Protein AF-A0A836TCN8-F1 (afdb_monomer_lite)

Structure (mmCIF, N/CA/C/O backbone):
data_AF-A0A836TCN8-F1
#
_entry.id   AF-A0A836TCN8-F1
#
loop_
_atom_site.group_PDB
_atom_site.id
_atom_site.type_symbol
_atom_site.label_atom_id
_atom_site.label_alt_id
_atom_site.label_comp_id
_atom_site.label_asym_id
_atom_site.label_entity_id
_atom_site.label_seq_id
_atom_site.pdbx_PDB_ins_code
_atom_site.Cartn_x
_atom_site.Cartn_y
_atom_site.Cartn_z
_atom_site.occupancy
_atom_site.B_iso_or_equiv
_atom_site.auth_seq_id
_atom_site.auth_comp_id
_atom_site.auth_asym_id
_atom_site.auth_atom_id
_atom_site.pdbx_PDB_model_num
ATOM 1 N N . MET A 1 1 ? -4.730 -21.862 22.575 1.00 36.59 1 MET A N 1
ATOM 2 C CA . MET A 1 1 ? -3.729 -21.887 21.485 1.00 36.59 1 MET A CA 1
ATOM 3 C C . MET A 1 1 ? -2.778 -20.706 21.670 1.00 36.59 1 MET A C 1
ATOM 5 O O . MET A 1 1 ? -3.179 -19.562 21.497 1.00 36.59 1 MET A O 1
ATOM 9 N N . ASN A 1 2 ? -1.570 -20.974 22.170 1.00 32.91 2 ASN A N 1
ATOM 10 C CA . ASN A 1 2 ? -0.617 -19.971 22.656 1.00 32.91 2 ASN A CA 1
ATOM 11 C C . ASN A 1 2 ? 0.156 -19.357 21.469 1.00 32.91 2 ASN A C 1
ATOM 13 O O . ASN A 1 2 ? 1.251 -19.797 21.126 1.00 32.91 2 ASN A O 1
ATOM 17 N N . ILE A 1 3 ? -0.434 -18.374 20.781 1.00 41.91 3 ILE A N 1
ATOM 18 C CA . ILE A 1 3 ? 0.223 -17.656 19.675 1.00 41.91 3 ILE A CA 1
ATOM 19 C C . ILE A 1 3 ? 1.144 -16.593 20.285 1.00 41.91 3 ILE A C 1
ATOM 21 O O . ILE A 1 3 ? 0.826 -15.410 20.317 1.00 41.91 3 ILE A O 1
ATOM 25 N N . ASN A 1 4 ? 2.292 -17.030 20.802 1.00 40.03 4 ASN A N 1
ATOM 26 C CA . ASN A 1 4 ? 3.364 -16.146 21.269 1.00 40.03 4 ASN A CA 1
ATOM 27 C C . ASN A 1 4 ? 4.576 -16.197 20.319 1.00 40.03 4 ASN A C 1
ATOM 29 O O . ASN A 1 4 ? 5.731 -16.085 20.730 1.00 40.03 4 ASN A O 1
ATOM 33 N N . ARG A 1 5 ? 4.326 -16.357 19.009 1.00 53.38 5 ARG A N 1
ATOM 34 C CA . ARG A 1 5 ? 5.341 -16.084 17.983 1.00 53.38 5 ARG A CA 1
ATOM 35 C C . ARG A 1 5 ? 5.555 -14.572 17.941 1.00 53.38 5 ARG A C 1
ATOM 37 O O . ARG A 1 5 ? 4.781 -13.851 17.318 1.00 53.38 5 ARG A O 1
ATOM 44 N N . LYS A 1 6 ? 6.608 -14.085 18.606 1.00 63.38 6 LYS A N 1
ATOM 45 C CA . LYS A 1 6 ? 7.097 -12.709 18.427 1.00 63.38 6 LYS A CA 1
ATOM 46 C C . LYS A 1 6 ? 7.346 -12.488 16.931 1.00 63.38 6 LYS A C 1
ATOM 48 O O . LYS A 1 6 ? 8.286 -13.050 16.373 1.00 63.38 6 LYS A O 1
ATOM 53 N N . PHE A 1 7 ? 6.487 -11.703 16.282 1.00 69.62 7 PHE A N 1
ATOM 54 C CA . PHE A 1 7 ? 6.617 -11.385 14.862 1.00 69.62 7 PHE A CA 1
ATOM 55 C C . PHE A 1 7 ? 7.978 -10.719 14.619 1.00 69.62 7 PHE A C 1
ATOM 57 O O . PHE A 1 7 ? 8.297 -9.687 15.216 1.00 69.62 7 PHE A O 1
ATOM 64 N N . ASN A 1 8 ? 8.823 -11.338 13.792 1.00 83.06 8 ASN A N 1
ATOM 65 C CA . ASN A 1 8 ? 10.188 -10.872 13.576 1.00 83.06 8 ASN A CA 1
ATOM 66 C C . ASN A 1 8 ? 10.236 -9.869 12.416 1.00 83.06 8 ASN A C 1
ATOM 68 O O . ASN A 1 8 ? 10.612 -10.207 11.294 1.00 83.06 8 ASN A O 1
ATOM 72 N N . TYR A 1 9 ? 9.876 -8.619 12.719 1.00 82.38 9 TYR A N 1
ATOM 73 C CA . TYR A 1 9 ? 9.840 -7.502 11.765 1.00 82.38 9 TYR A CA 1
ATOM 74 C C . TYR A 1 9 ? 11.141 -7.342 10.964 1.00 82.38 9 TYR A C 1
ATOM 76 O O . TYR A 1 9 ? 11.104 -7.012 9.782 1.00 82.38 9 TYR A O 1
ATOM 84 N N . LYS A 1 10 ? 12.297 -7.614 11.589 1.00 85.00 10 LYS A N 1
ATOM 85 C CA . LYS A 1 10 ? 13.607 -7.498 10.933 1.00 85.00 10 LYS A CA 1
ATOM 86 C C . LYS A 1 10 ? 13.787 -8.548 9.838 1.00 85.00 10 LYS A C 1
ATOM 88 O O . LYS A 1 10 ? 14.226 -8.188 8.752 1.00 85.00 10 LYS A O 1
ATOM 93 N N . LYS A 1 11 ? 13.431 -9.810 10.115 1.00 88.31 11 LYS A N 1
ATOM 94 C CA . LYS A 1 11 ? 13.526 -10.903 9.133 1.00 88.31 11 LYS A CA 1
ATOM 95 C C . LYS A 1 11 ? 12.577 -10.679 7.959 1.00 88.31 11 LYS A C 1
ATOM 97 O O . LYS A 1 11 ? 13.008 -10.767 6.820 1.00 88.31 11 LYS A O 1
ATOM 102 N N . VAL A 1 12 ? 11.319 -10.325 8.231 1.00 88.38 12 VAL A N 1
ATOM 103 C CA . VAL A 1 12 ? 10.325 -10.059 7.173 1.00 88.38 12 VAL A CA 1
ATOM 104 C C . VAL A 1 12 ? 10.788 -8.922 6.266 1.00 88.38 12 VAL A C 1
ATOM 106 O O . VAL A 1 12 ? 10.837 -9.090 5.052 1.00 88.38 12 VAL A O 1
ATOM 109 N N . ARG A 1 13 ? 11.218 -7.798 6.856 1.00 90.62 13 ARG A N 1
ATOM 110 C CA . ARG A 1 13 ? 11.789 -6.682 6.097 1.00 90.62 13 ARG A CA 1
ATOM 111 C C . ARG A 1 13 ? 12.976 -7.135 5.248 1.00 90.62 13 ARG A C 1
ATOM 113 O O . ARG A 1 13 ? 13.036 -6.789 4.081 1.00 90.62 13 ARG A O 1
ATOM 120 N N . PHE A 1 14 ? 13.902 -7.900 5.821 1.00 91.44 14 PHE A N 1
ATOM 121 C CA . PHE A 1 14 ? 15.094 -8.369 5.114 1.00 91.44 14 PHE A CA 1
ATOM 122 C C . PHE A 1 14 ? 14.751 -9.176 3.854 1.00 91.44 14 PHE A C 1
ATOM 124 O O . PHE A 1 14 ? 15.254 -8.849 2.785 1.00 91.44 14 PHE A O 1
ATOM 131 N N . TYR A 1 15 ? 13.841 -10.152 3.948 1.00 93.44 15 TYR A N 1
ATOM 132 C CA . TYR A 1 15 ? 13.426 -10.938 2.780 1.00 93.44 15 TYR A CA 1
ATOM 133 C C . TYR A 1 15 ? 12.742 -10.086 1.707 1.00 93.44 15 TYR A C 1
ATOM 135 O O . TYR A 1 15 ? 13.066 -10.220 0.532 1.00 93.44 15 TYR A O 1
ATOM 143 N N . ILE A 1 16 ? 11.848 -9.171 2.100 1.00 93.50 16 ILE A N 1
ATOM 144 C CA . ILE A 1 16 ? 11.179 -8.267 1.150 1.00 93.50 16 ILE A CA 1
ATOM 145 C C . ILE A 1 16 ? 12.207 -7.403 0.410 1.00 93.50 16 ILE A C 1
ATOM 147 O O . ILE A 1 16 ? 12.126 -7.246 -0.804 1.00 93.50 16 ILE A O 1
ATOM 151 N N . LEU A 1 17 ? 13.196 -6.865 1.127 1.00 93.38 17 LEU A N 1
ATOM 152 C CA . LEU A 1 17 ? 14.230 -6.028 0.521 1.00 93.38 17 LEU A CA 1
ATOM 153 C C . LEU A 1 17 ? 15.136 -6.810 -0.436 1.00 93.38 17 LEU A C 1
ATOM 155 O O . LEU A 1 17 ? 15.506 -6.264 -1.470 1.00 93.38 17 LEU A O 1
ATOM 159 N N . ILE A 1 18 ? 15.449 -8.074 -0.136 1.00 95.31 18 ILE A N 1
ATOM 160 C CA . ILE A 1 18 ? 16.189 -8.946 -1.061 1.00 95.31 18 ILE A CA 1
ATOM 161 C C . ILE A 1 18 ? 15.400 -9.155 -2.353 1.00 95.31 18 ILE A C 1
ATOM 163 O O . ILE A 1 18 ? 15.958 -9.001 -3.435 1.00 95.31 18 ILE A O 1
ATOM 167 N N . VAL A 1 19 ? 14.107 -9.471 -2.248 1.00 95.88 19 VAL A N 1
ATOM 168 C CA . VAL A 1 19 ? 13.250 -9.682 -3.424 1.00 95.88 19 VAL A CA 1
ATOM 169 C C . VAL A 1 19 ? 13.185 -8.417 -4.282 1.00 95.88 19 VAL A C 1
ATOM 171 O O . VAL A 1 19 ? 13.298 -8.501 -5.504 1.00 95.88 19 VAL A O 1
ATOM 174 N N . LEU A 1 20 ? 13.068 -7.239 -3.659 1.00 95.94 20 LEU A N 1
ATOM 175 C CA . LEU A 1 20 ? 13.077 -5.963 -4.379 1.00 95.94 20 LEU A CA 1
ATOM 176 C C . LEU A 1 20 ? 14.416 -5.678 -5.053 1.00 95.94 20 LEU A C 1
ATOM 178 O O . LEU A 1 20 ? 14.424 -5.231 -6.195 1.00 95.94 20 LEU A O 1
ATOM 182 N N . LEU A 1 21 ? 15.530 -5.951 -4.370 1.00 95.88 21 LEU A N 1
ATOM 183 C CA . LEU A 1 21 ? 16.869 -5.773 -4.927 1.00 95.88 21 LEU A CA 1
ATOM 184 C C . LEU A 1 21 ? 17.072 -6.671 -6.151 1.00 95.88 21 LEU A C 1
ATOM 186 O O . LEU A 1 21 ? 17.507 -6.193 -7.193 1.00 95.88 21 LEU A O 1
ATOM 190 N N . PHE A 1 22 ? 16.713 -7.951 -6.042 1.00 96.06 22 PHE A N 1
ATOM 191 C CA . PHE A 1 22 ? 16.827 -8.896 -7.149 1.00 96.06 22 PHE A CA 1
ATOM 192 C C . PHE A 1 22 ? 15.940 -8.489 -8.331 1.00 96.06 22 PHE A C 1
ATOM 194 O O . PHE A 1 22 ? 16.389 -8.500 -9.473 1.00 96.06 22 PHE A O 1
ATOM 201 N N . SER A 1 23 ? 14.709 -8.054 -8.047 1.00 95.38 23 SER A N 1
ATOM 202 C CA . SER A 1 23 ? 13.782 -7.583 -9.082 1.00 95.38 23 SER A CA 1
ATOM 203 C C . SER A 1 23 ? 14.308 -6.331 -9.786 1.00 95.38 23 SER A C 1
ATOM 205 O O . SER A 1 23 ? 14.262 -6.239 -11.007 1.00 95.38 23 SER A O 1
ATOM 207 N N . PHE A 1 24 ? 14.866 -5.382 -9.030 1.00 96.31 24 PHE A N 1
ATOM 208 C CA . PHE A 1 24 ? 15.506 -4.194 -9.588 1.00 96.31 24 PHE A CA 1
ATOM 209 C C . PHE A 1 24 ? 16.689 -4.560 -10.491 1.00 96.31 24 PHE A C 1
ATOM 211 O O . PHE A 1 24 ? 16.705 -4.143 -11.644 1.00 96.31 24 PHE A O 1
ATOM 218 N N . ILE A 1 25 ? 17.624 -5.385 -10.005 1.00 95.81 25 ILE A N 1
ATOM 219 C CA . ILE A 1 25 ? 18.795 -5.819 -10.783 1.00 95.81 25 ILE A CA 1
ATOM 220 C C . ILE A 1 25 ? 18.351 -6.496 -12.087 1.00 95.81 25 ILE A C 1
ATOM 222 O O . ILE A 1 25 ? 18.845 -6.137 -13.156 1.00 95.81 25 ILE A O 1
ATOM 226 N N . GLY A 1 26 ? 17.372 -7.404 -12.018 1.00 93.69 26 GLY A N 1
ATOM 227 C CA . GLY A 1 26 ? 16.789 -8.029 -13.206 1.00 93.69 26 GLY A CA 1
ATOM 228 C C . GLY A 1 26 ? 16.248 -6.994 -14.195 1.00 93.69 26 GLY A C 1
ATOM 229 O O . GLY A 1 26 ? 16.600 -7.012 -15.369 1.00 93.69 26 GLY A O 1
ATOM 230 N N . GLN A 1 27 ? 15.472 -6.020 -13.721 1.00 95.38 27 GLN A N 1
ATOM 231 C CA . GLN A 1 27 ? 14.909 -4.981 -14.589 1.00 95.38 27 GLN A CA 1
ATOM 232 C C . GLN A 1 27 ? 15.963 -4.056 -15.212 1.00 95.38 27 GLN A C 1
ATOM 234 O O . GLN A 1 27 ? 15.732 -3.526 -16.297 1.00 95.38 27 GLN A O 1
ATOM 239 N N . THR A 1 28 ? 17.098 -3.843 -14.545 1.00 93.88 28 THR A N 1
ATOM 240 C CA . THR A 1 28 ? 18.178 -2.992 -15.069 1.00 93.88 28 THR A CA 1
ATOM 241 C C . THR A 1 28 ? 19.084 -3.683 -16.078 1.00 93.88 28 THR A C 1
ATOM 243 O O . THR A 1 28 ? 19.637 -3.017 -16.943 1.00 93.88 28 THR A O 1
ATOM 246 N N . LEU A 1 29 ? 19.261 -5.003 -15.973 1.00 92.56 29 LEU A N 1
ATOM 247 C CA . LEU A 1 29 ? 20.176 -5.737 -16.850 1.00 92.56 29 LEU A CA 1
ATOM 248 C C . LEU A 1 29 ? 19.563 -6.048 -18.219 1.00 92.56 29 LEU A C 1
ATOM 250 O O . LEU A 1 29 ? 20.296 -6.148 -19.197 1.00 92.56 29 LEU A O 1
ATOM 254 N N . PHE A 1 30 ? 18.239 -6.214 -18.286 1.00 91.50 30 PHE A N 1
ATOM 255 C CA . PHE A 1 30 ? 17.563 -6.736 -19.478 1.00 91.50 30 PHE A CA 1
ATOM 256 C C . PHE A 1 30 ? 16.738 -5.705 -20.266 1.00 91.50 30 PHE A C 1
ATOM 258 O O . PHE A 1 30 ? 16.280 -6.034 -21.356 1.00 91.50 30 PHE A O 1
ATOM 265 N N . PHE A 1 31 ? 16.528 -4.483 -19.758 1.00 94.44 31 PHE A N 1
ATOM 266 C CA . PHE A 1 31 ? 15.596 -3.517 -20.362 1.00 94.44 31 PHE A CA 1
ATOM 267 C C . PHE A 1 31 ? 16.148 -2.085 -20.448 1.00 94.44 31 PHE A C 1
ATOM 269 O O . PHE A 1 31 ? 17.138 -1.732 -19.812 1.00 94.44 31 PHE A O 1
ATOM 276 N N . ASP A 1 32 ? 15.441 -1.244 -21.207 1.00 93.38 32 ASP A N 1
ATOM 277 C CA . ASP A 1 32 ? 15.845 0.113 -21.588 1.00 93.38 32 ASP A CA 1
ATOM 278 C C . ASP A 1 32 ? 16.061 1.098 -20.423 1.00 93.38 32 ASP A C 1
ATOM 280 O O . ASP A 1 32 ? 15.602 0.925 -19.288 1.00 93.38 32 ASP A O 1
ATOM 284 N N . THR A 1 33 ? 16.677 2.239 -20.739 1.00 93.44 33 THR A N 1
ATOM 285 C CA . THR A 1 33 ? 16.973 3.328 -19.795 1.00 93.44 33 THR A CA 1
ATOM 286 C C . THR A 1 33 ? 15.732 3.854 -19.064 1.00 93.44 33 THR A C 1
ATOM 288 O O . THR A 1 33 ? 15.778 4.084 -17.855 1.00 93.44 33 THR A O 1
ATOM 291 N N . ILE A 1 34 ? 14.594 4.012 -19.754 1.00 94.69 34 ILE A N 1
ATOM 292 C CA . ILE A 1 34 ? 13.338 4.481 -19.131 1.00 94.69 34 ILE A CA 1
ATOM 293 C C . ILE A 1 34 ? 12.834 3.464 -18.099 1.00 94.69 34 ILE A C 1
ATOM 295 O O . ILE A 1 34 ? 12.360 3.847 -17.023 1.00 94.69 34 ILE A O 1
ATOM 299 N N . ASN A 1 35 ? 12.964 2.172 -18.409 1.00 95.38 35 ASN A N 1
ATOM 300 C CA . ASN A 1 35 ? 12.612 1.086 -17.504 1.00 95.38 35 ASN A CA 1
ATOM 301 C C . ASN A 1 35 ? 13.515 1.088 -16.270 1.00 95.38 35 ASN A C 1
ATOM 303 O O . ASN A 1 35 ? 13.018 1.024 -15.149 1.00 95.38 35 ASN A O 1
ATOM 307 N N . THR A 1 36 ? 14.818 1.269 -16.474 1.00 94.88 36 THR A N 1
ATOM 308 C CA . THR A 1 36 ? 15.826 1.361 -15.410 1.00 94.88 36 THR A CA 1
ATOM 309 C C . THR A 1 36 ? 15.581 2.538 -14.460 1.00 94.88 36 THR A C 1
ATOM 311 O O . THR A 1 36 ? 15.623 2.376 -13.240 1.00 94.88 36 THR A O 1
ATOM 314 N N . ILE A 1 37 ? 15.264 3.727 -14.983 1.00 95.75 37 ILE A N 1
ATOM 315 C CA . ILE A 1 37 ? 14.937 4.897 -14.148 1.00 95.75 37 ILE A CA 1
ATOM 316 C C . ILE A 1 37 ? 13.652 4.644 -13.347 1.00 95.75 37 ILE A C 1
ATOM 318 O O . ILE A 1 37 ? 13.586 4.935 -12.150 1.00 95.75 37 ILE A O 1
ATOM 322 N N . SER A 1 38 ? 12.636 4.076 -14.000 1.00 95.25 38 SER A N 1
ATOM 323 C CA . SER A 1 38 ? 11.350 3.767 -13.369 1.00 95.25 38 SER A CA 1
ATOM 324 C C . SER A 1 38 ? 11.506 2.717 -12.265 1.00 95.25 38 SER A C 1
ATOM 326 O O . SER A 1 38 ? 11.000 2.903 -11.157 1.00 95.25 38 SER A O 1
ATOM 328 N N . SER A 1 39 ? 12.252 1.642 -12.531 1.00 95.56 39 SER A N 1
ATOM 329 C CA . SER A 1 39 ? 12.507 0.565 -11.575 1.00 95.56 39 SER A CA 1
ATOM 330 C C . SER A 1 39 ? 13.330 1.051 -10.381 1.00 95.56 39 SER A C 1
ATOM 332 O O . SER A 1 39 ? 13.003 0.690 -9.250 1.00 95.56 39 SER A O 1
ATOM 334 N N . LEU A 1 40 ? 14.318 1.930 -10.593 1.00 96.00 40 LEU A N 1
ATOM 335 C CA . LEU A 1 40 ? 15.099 2.551 -9.518 1.00 96.00 40 LEU A CA 1
ATOM 336 C C . LEU A 1 40 ? 14.205 3.365 -8.578 1.00 96.00 40 LEU A C 1
ATOM 338 O O . LEU A 1 40 ? 14.262 3.199 -7.359 1.00 96.00 40 LEU A O 1
ATOM 342 N N . LEU A 1 41 ? 13.356 4.224 -9.143 1.00 95.94 41 LEU A N 1
ATOM 343 C CA . LEU A 1 41 ? 12.447 5.081 -8.385 1.00 95.94 41 LEU A CA 1
ATOM 344 C C . LEU A 1 41 ? 11.444 4.248 -7.567 1.00 95.94 41 LEU A C 1
ATOM 346 O O . LEU A 1 41 ? 11.262 4.479 -6.367 1.00 95.94 41 LEU A O 1
ATOM 350 N N . VAL A 1 42 ? 10.858 3.222 -8.187 1.00 96.62 42 VAL A N 1
ATOM 351 C CA . VAL A 1 42 ?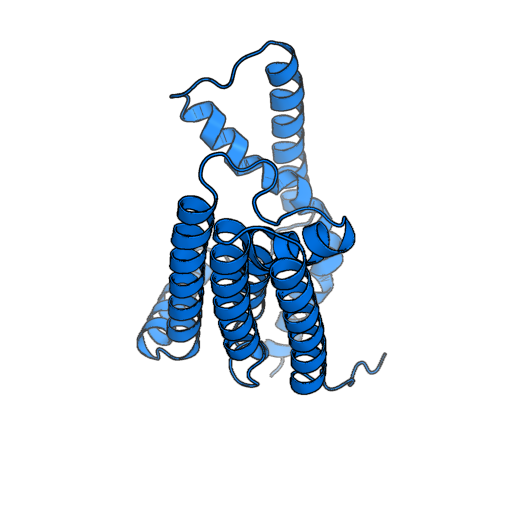 9.942 2.275 -7.536 1.00 96.62 42 VAL A CA 1
ATOM 352 C C . VAL A 1 42 ? 10.640 1.495 -6.419 1.00 96.62 42 VAL A C 1
ATOM 354 O O . VAL A 1 42 ? 10.098 1.386 -5.312 1.00 96.62 42 VAL A O 1
ATOM 357 N N . ALA A 1 43 ? 11.842 0.973 -6.673 1.00 96.50 43 ALA A N 1
ATOM 358 C CA . ALA A 1 43 ? 12.621 0.213 -5.700 1.00 96.50 43 ALA A CA 1
ATOM 359 C C . ALA A 1 43 ? 13.021 1.082 -4.502 1.00 96.50 43 ALA A C 1
ATOM 361 O O . ALA A 1 43 ? 12.840 0.668 -3.354 1.00 96.50 43 ALA A O 1
ATOM 362 N N . PHE A 1 44 ? 13.482 2.310 -4.750 1.00 96.50 44 PHE A N 1
ATOM 363 C CA . PHE A 1 44 ? 13.889 3.254 -3.712 1.00 96.50 44 PHE A CA 1
ATOM 364 C C . PHE A 1 44 ? 12.728 3.620 -2.779 1.00 96.50 44 PHE A C 1
ATOM 366 O O . PHE A 1 44 ? 12.837 3.529 -1.551 1.00 96.50 44 PHE A O 1
ATOM 373 N N . VAL A 1 45 ? 11.574 3.970 -3.347 1.00 97.00 45 VAL A N 1
ATOM 374 C CA . VAL A 1 45 ? 10.395 4.346 -2.556 1.00 97.00 45 VAL A CA 1
ATOM 375 C C . VAL A 1 45 ? 9.807 3.140 -1.822 1.00 97.00 45 VAL A C 1
ATOM 377 O O . VAL A 1 45 ? 9.395 3.257 -0.663 1.00 97.00 45 VAL A O 1
ATOM 380 N N . SER A 1 46 ? 9.822 1.957 -2.433 1.00 96.81 46 SER A N 1
ATOM 381 C CA . SER A 1 46 ? 9.383 0.720 -1.774 1.00 96.81 46 SER A CA 1
ATOM 382 C C . SER A 1 46 ? 10.318 0.325 -0.628 1.00 96.81 46 SER A C 1
ATOM 384 O O . SER A 1 46 ? 9.845 -0.014 0.460 1.00 96.81 46 SER A O 1
ATOM 386 N N . TYR A 1 47 ? 11.635 0.475 -0.805 1.00 95.50 47 TYR A N 1
ATOM 387 C CA . TYR A 1 47 ? 12.621 0.310 0.267 1.00 95.50 47 TYR A CA 1
ATOM 388 C C . TYR A 1 47 ? 12.315 1.231 1.452 1.00 95.50 47 TYR A C 1
ATOM 390 O O . TYR A 1 47 ? 12.275 0.770 2.601 1.00 95.50 47 TYR A O 1
ATOM 398 N N . PHE A 1 48 ? 12.052 2.514 1.186 1.00 94.94 48 PHE A N 1
ATOM 399 C CA . PHE A 1 48 ? 11.712 3.480 2.228 1.00 94.94 48 PHE A CA 1
ATOM 400 C C . PHE A 1 48 ? 10.397 3.116 2.931 1.00 94.94 48 PHE A C 1
ATOM 402 O O . PHE A 1 48 ? 10.340 3.115 4.163 1.00 94.94 48 PHE A O 1
ATOM 409 N N . THR A 1 49 ? 9.376 2.707 2.172 1.00 95.25 49 THR A N 1
ATOM 410 C CA . THR A 1 49 ? 8.064 2.287 2.692 1.00 95.25 49 THR A CA 1
ATOM 411 C C . THR A 1 49 ? 8.194 1.127 3.678 1.00 95.25 49 THR A C 1
ATOM 413 O O . THR A 1 49 ? 7.792 1.237 4.841 1.00 95.25 49 THR A O 1
ATOM 416 N N . PHE A 1 50 ? 8.816 0.024 3.259 1.00 94.19 50 PHE A N 1
ATOM 417 C CA . PHE A 1 50 ? 8.980 -1.147 4.121 1.00 94.19 50 PHE A CA 1
ATOM 418 C C . PHE A 1 50 ? 9.917 -0.864 5.300 1.00 94.19 50 PHE A C 1
ATOM 420 O O . PHE A 1 50 ? 9.681 -1.341 6.415 1.00 94.19 50 PHE A O 1
ATOM 427 N N . SER A 1 51 ? 10.943 -0.036 5.102 1.00 91.44 51 SER A N 1
ATOM 428 C CA . SER A 1 51 ? 11.855 0.373 6.173 1.00 91.44 51 SER A CA 1
ATOM 429 C C . SER A 1 51 ? 11.215 1.292 7.208 1.00 91.44 51 SER A C 1
ATOM 431 O O . SER A 1 51 ? 11.618 1.240 8.373 1.00 91.44 51 SER A O 1
ATOM 433 N N . ALA A 1 52 ? 10.243 2.116 6.820 1.00 90.62 52 ALA A N 1
ATOM 434 C CA . ALA A 1 52 ? 9.474 2.952 7.732 1.00 90.62 52 ALA A CA 1
ATOM 435 C C . ALA A 1 52 ? 8.458 2.113 8.520 1.00 90.62 52 ALA A C 1
ATOM 437 O O . ALA A 1 52 ? 8.421 2.182 9.749 1.00 90.62 52 ALA A O 1
ATOM 438 N N . ILE A 1 53 ? 7.683 1.270 7.834 1.00 90.25 53 ILE A N 1
ATOM 439 C CA . ILE A 1 53 ? 6.549 0.559 8.438 1.00 90.25 53 ILE A CA 1
ATOM 440 C C . ILE A 1 53 ? 7.002 -0.572 9.362 1.00 90.25 53 ILE A C 1
ATOM 442 O O . ILE A 1 53 ? 6.531 -0.658 10.496 1.00 90.25 53 ILE A O 1
ATOM 446 N N . PHE A 1 54 ? 7.969 -1.398 8.946 1.00 86.62 54 PHE A N 1
ATOM 447 C CA . PHE A 1 54 ? 8.468 -2.517 9.761 1.00 86.62 54 PHE A CA 1
ATOM 448 C C . PHE A 1 54 ? 9.380 -2.078 10.928 1.00 86.62 54 PHE A C 1
ATOM 450 O O . PHE A 1 54 ? 10.079 -2.898 11.533 1.00 86.62 54 PHE A O 1
ATOM 457 N N . ARG A 1 55 ? 9.371 -0.791 11.305 1.00 81.12 55 ARG A N 1
ATOM 458 C CA . ARG A 1 55 ? 9.943 -0.332 12.578 1.00 81.12 55 ARG A CA 1
ATOM 459 C C . ARG A 1 55 ? 9.065 -0.802 13.733 1.00 81.12 55 ARG A C 1
ATOM 461 O O . ARG A 1 55 ? 7.841 -0.699 13.683 1.00 81.12 55 ARG A O 1
ATOM 468 N N . LYS A 1 56 ? 9.703 -1.225 14.832 1.00 71.75 56 LYS A N 1
ATOM 469 C CA . LYS A 1 56 ? 9.025 -1.721 16.048 1.00 71.75 56 LYS A CA 1
ATOM 470 C C . LYS A 1 56 ? 7.965 -0.760 16.609 1.00 71.75 56 LYS A C 1
ATOM 472 O O . LYS A 1 56 ? 7.046 -1.212 17.278 1.00 71.75 56 LYS A O 1
ATOM 477 N N . ASN A 1 57 ? 8.086 0.539 16.333 1.00 74.81 57 ASN A N 1
ATOM 478 C CA . ASN A 1 57 ? 7.235 1.568 16.922 1.00 74.81 57 ASN A CA 1
ATOM 479 C C . ASN A 1 57 ? 5.990 1.908 16.092 1.00 74.81 57 ASN A C 1
ATOM 481 O O . ASN A 1 57 ? 5.076 2.501 16.652 1.00 74.81 57 ASN A O 1
ATOM 485 N N . ILE A 1 58 ? 5.942 1.573 14.796 1.00 81.06 58 ILE A N 1
ATOM 486 C CA . ILE A 1 58 ? 4.879 2.042 13.887 1.00 81.06 58 ILE A CA 1
ATOM 487 C C . ILE A 1 58 ? 3.834 0.948 13.667 1.00 81.06 58 ILE A C 1
ATOM 489 O O . ILE A 1 58 ? 2.672 1.134 14.034 1.00 81.06 58 ILE A O 1
ATOM 493 N N . PHE A 1 59 ? 4.250 -0.219 13.162 1.00 81.56 59 PHE A N 1
ATOM 494 C CA . PHE A 1 59 ? 3.325 -1.297 12.797 1.00 81.56 59 PHE A CA 1
ATOM 495 C C . PHE A 1 59 ? 2.366 -1.726 13.928 1.00 81.56 59 PHE A C 1
ATOM 497 O O . PHE A 1 59 ? 1.167 -1.829 13.671 1.00 81.56 59 PHE A O 1
ATOM 504 N N . PRO A 1 60 ? 2.814 -1.916 15.191 1.00 80.69 60 PRO A N 1
ATOM 505 C CA . PRO A 1 60 ? 1.907 -2.327 16.265 1.00 80.69 60 PRO A CA 1
ATOM 506 C C . PRO A 1 60 ? 0.961 -1.215 16.733 1.00 80.69 60 PRO A C 1
ATOM 508 O O . PRO A 1 60 ? -0.114 -1.514 17.245 1.00 80.69 60 PRO A O 1
ATOM 511 N N . LYS A 1 61 ? 1.356 0.060 16.589 1.00 81.00 61 LYS A N 1
ATOM 512 C CA . LYS A 1 61 ? 0.554 1.209 17.041 1.00 81.00 61 LYS A CA 1
ATOM 513 C C . LYS A 1 61 ? -0.582 1.536 16.073 1.00 81.00 61 LYS A C 1
ATOM 515 O O . LYS A 1 61 ? -1.653 1.935 16.515 1.00 81.00 61 LYS A O 1
ATOM 520 N N . ALA A 1 62 ? -0.361 1.351 14.773 1.00 84.69 62 ALA A N 1
ATOM 521 C CA . ALA A 1 62 ? -1.324 1.704 13.734 1.00 84.69 62 ALA A CA 1
ATOM 522 C C . ALA A 1 62 ? -1.414 0.606 12.667 1.00 84.69 62 ALA A C 1
ATOM 524 O O . ALA A 1 62 ? -1.024 0.809 11.517 1.00 84.69 62 ALA A O 1
ATOM 525 N N . ILE A 1 63 ? -1.922 -0.571 13.051 1.00 85.81 63 ILE A N 1
ATOM 526 C CA . ILE A 1 63 ? -1.902 -1.762 12.190 1.00 85.81 63 ILE A CA 1
ATOM 527 C C . ILE A 1 63 ? -2.696 -1.561 10.892 1.00 85.81 63 ILE A C 1
ATOM 529 O O . ILE A 1 63 ? -2.184 -1.838 9.815 1.00 85.81 63 ILE A O 1
ATOM 533 N N . PHE A 1 64 ? -3.904 -0.994 10.971 1.00 85.31 64 PHE A N 1
ATOM 534 C CA . PHE A 1 64 ? -4.762 -0.773 9.803 1.00 85.31 64 PHE A CA 1
ATOM 535 C C . PHE A 1 64 ? -4.189 0.281 8.859 1.00 85.31 64 PHE A C 1
ATOM 537 O O . PHE A 1 64 ? -4.112 0.048 7.658 1.00 85.31 64 PHE A O 1
ATOM 544 N N . ALA A 1 65 ? -3.718 1.407 9.399 1.00 88.38 65 ALA A N 1
ATOM 545 C CA . ALA A 1 65 ? -3.074 2.433 8.588 1.00 88.38 65 ALA A CA 1
ATOM 546 C C . ALA A 1 65 ? -1.797 1.887 7.926 1.00 88.38 65 ALA A C 1
ATOM 548 O O . ALA A 1 65 ? -1.588 2.086 6.735 1.00 88.38 65 ALA A O 1
ATOM 549 N N . SER A 1 66 ? -0.997 1.103 8.655 1.00 90.19 66 SER A N 1
ATOM 550 C CA . SER A 1 66 ? 0.180 0.422 8.099 1.00 90.19 66 SER A CA 1
ATOM 551 C C . SER A 1 66 ? -0.192 -0.541 6.968 1.00 90.19 66 SER A C 1
ATOM 553 O O . SER A 1 66 ? 0.490 -0.565 5.947 1.00 90.19 66 SER A O 1
ATOM 555 N N . PHE A 1 67 ? -1.285 -1.299 7.111 1.00 91.81 67 PHE A N 1
ATOM 556 C CA . PHE A 1 67 ? -1.790 -2.174 6.051 1.00 91.81 67 PHE A CA 1
ATOM 557 C C . PHE A 1 67 ? -2.212 -1.400 4.807 1.00 91.81 67 PHE A C 1
ATOM 559 O O . PHE A 1 67 ? -1.893 -1.846 3.711 1.00 91.81 67 PHE A O 1
ATOM 566 N N . ILE A 1 68 ? -2.870 -0.249 4.949 1.00 92.50 68 ILE A N 1
ATOM 567 C CA . ILE A 1 68 ? -3.251 0.594 3.805 1.00 92.50 68 ILE A CA 1
ATOM 568 C C . ILE A 1 68 ? -1.999 1.047 3.044 1.00 92.50 68 ILE A C 1
ATOM 570 O O . ILE A 1 68 ? -1.918 0.865 1.831 1.00 92.50 68 ILE A O 1
ATOM 574 N N . VAL A 1 69 ? -0.992 1.559 3.760 1.00 95.44 69 VAL A N 1
ATOM 575 C CA . VAL A 1 69 ? 0.254 2.042 3.142 1.00 95.44 69 VAL A CA 1
ATOM 576 C C . VAL A 1 69 ? 1.042 0.902 2.479 1.00 95.44 69 VAL A C 1
ATOM 578 O O . VAL A 1 69 ? 1.562 1.090 1.380 1.00 95.44 69 VAL A O 1
ATOM 581 N N . ILE A 1 70 ? 1.099 -0.286 3.098 1.00 94.94 70 ILE A N 1
ATOM 582 C CA . ILE A 1 70 ? 1.709 -1.485 2.493 1.00 94.94 70 ILE A CA 1
ATOM 583 C C . ILE A 1 70 ? 0.931 -1.925 1.251 1.00 94.94 70 ILE A C 1
ATOM 585 O O . ILE A 1 70 ? 1.535 -2.214 0.224 1.00 94.94 70 ILE A O 1
ATOM 589 N N . SER A 1 71 ? -0.398 -1.988 1.338 1.00 94.69 71 SER A N 1
ATOM 590 C CA . SER A 1 71 ? -1.243 -2.510 0.258 1.00 94.69 71 SER A CA 1
ATOM 591 C C . SER A 1 71 ? -1.166 -1.626 -0.978 1.00 94.69 71 SER A C 1
ATOM 593 O O . SER A 1 71 ? -1.069 -2.143 -2.088 1.00 94.69 71 SER A O 1
ATOM 595 N N . PHE A 1 72 ? -1.139 -0.303 -0.791 1.00 96.25 72 PHE A N 1
ATOM 596 C CA . PHE A 1 72 ? -0.910 0.639 -1.881 1.00 96.25 72 PHE A CA 1
ATOM 597 C C . PHE A 1 72 ? 0.464 0.413 -2.532 1.00 96.25 72 PHE A C 1
ATOM 599 O O . PHE A 1 72 ? 0.546 0.277 -3.753 1.00 96.25 72 PHE A O 1
ATOM 606 N N . ASN A 1 73 ? 1.526 0.277 -1.725 1.00 97.25 73 ASN A N 1
ATOM 607 C CA . ASN A 1 73 ? 2.869 0.018 -2.242 1.00 97.25 73 ASN A CA 1
ATOM 608 C C . ASN A 1 73 ? 2.936 -1.274 -3.061 1.00 97.25 73 ASN A C 1
ATOM 610 O O . ASN A 1 73 ? 3.479 -1.268 -4.160 1.00 97.25 73 ASN A O 1
ATOM 614 N N . ILE A 1 74 ? 2.369 -2.364 -2.541 1.00 96.38 74 ILE A N 1
ATOM 615 C CA . ILE A 1 74 ? 2.348 -3.656 -3.231 1.00 96.38 74 ILE A CA 1
ATOM 616 C C . ILE A 1 74 ? 1.541 -3.551 -4.522 1.00 96.38 74 ILE A C 1
ATOM 618 O O . ILE A 1 74 ? 1.996 -4.018 -5.554 1.00 96.38 74 ILE A O 1
ATOM 622 N N . SER A 1 75 ? 0.375 -2.912 -4.501 1.00 94.94 75 SER A N 1
ATOM 623 C CA . SER A 1 75 ? -0.510 -2.905 -5.670 1.00 94.94 75 SER A CA 1
ATOM 624 C C . SER A 1 75 ? 0.036 -2.068 -6.830 1.00 94.94 75 SER A C 1
ATOM 626 O O . SER A 1 75 ? -0.138 -2.452 -7.981 1.00 94.94 75 SER A O 1
ATOM 628 N N . ILE A 1 76 ? 0.688 -0.935 -6.542 1.00 94.94 76 ILE A N 1
ATOM 629 C CA . ILE A 1 76 ? 1.047 0.060 -7.570 1.00 94.94 76 ILE A CA 1
ATOM 630 C C . ILE A 1 76 ? 2.556 0.126 -7.846 1.00 94.94 76 ILE A C 1
ATOM 632 O O . ILE A 1 76 ? 2.959 0.481 -8.950 1.00 94.94 76 ILE A O 1
ATOM 636 N N . LEU A 1 77 ? 3.404 -0.211 -6.870 1.00 96.12 77 LEU A N 1
ATOM 637 C CA . LEU A 1 77 ? 4.854 -0.011 -6.955 1.00 96.12 77 LEU A CA 1
ATOM 638 C C . LEU A 1 77 ? 5.617 -1.343 -6.920 1.00 96.12 77 LEU A C 1
ATOM 640 O O . LEU A 1 77 ? 6.080 -1.831 -7.951 1.00 96.12 77 LEU A O 1
ATOM 644 N N . SER A 1 78 ? 5.755 -1.950 -5.742 1.00 96.62 78 SER A N 1
ATOM 645 C CA . SER A 1 78 ? 6.593 -3.139 -5.560 1.00 96.62 78 SER A CA 1
ATOM 646 C C . SER A 1 78 ? 6.025 -4.394 -6.218 1.00 96.62 78 SER A C 1
ATOM 648 O O . SER A 1 78 ? 6.802 -5.209 -6.705 1.00 96.62 78 SER A O 1
ATOM 650 N N . GLY A 1 79 ? 4.702 -4.553 -6.281 1.00 95.38 79 GLY A N 1
ATOM 651 C CA . GLY A 1 79 ? 4.074 -5.684 -6.967 1.00 95.38 79 GLY A CA 1
ATOM 652 C C . GLY A 1 79 ? 4.400 -5.696 -8.455 1.00 95.38 79 GLY A C 1
ATOM 653 O O . GLY A 1 79 ? 4.995 -6.676 -8.896 1.00 95.38 79 GLY A O 1
ATOM 654 N N . PRO A 1 80 ? 4.105 -4.628 -9.223 1.00 95.06 80 PRO A N 1
ATOM 655 C CA . PRO A 1 80 ? 4.505 -4.544 -10.625 1.00 95.06 80 PRO A CA 1
ATOM 656 C C . PRO A 1 80 ? 5.998 -4.796 -10.838 1.00 95.06 80 PRO A C 1
ATOM 658 O O . PRO A 1 80 ? 6.3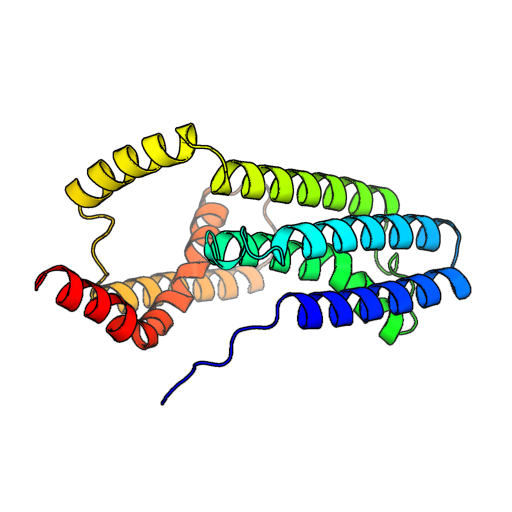49 -5.563 -11.726 1.00 95.06 80 PRO A O 1
ATOM 661 N N . LEU A 1 81 ? 6.873 -4.244 -9.988 1.00 95.94 81 LEU A N 1
ATOM 662 C CA . LEU A 1 81 ? 8.313 -4.498 -10.081 1.00 95.94 81 LEU A CA 1
ATOM 663 C C . LEU A 1 81 ? 8.644 -5.994 -9.961 1.00 95.94 81 LEU A C 1
ATOM 665 O O . LEU A 1 81 ? 9.400 -6.519 -10.771 1.00 95.94 81 LEU A O 1
ATOM 669 N N . VAL A 1 82 ? 8.073 -6.692 -8.979 1.00 96.81 82 VAL A N 1
ATOM 670 C CA . VAL A 1 82 ? 8.345 -8.122 -8.760 1.00 96.81 82 VAL A CA 1
ATOM 671 C C . VAL A 1 82 ? 7.709 -8.984 -9.851 1.00 96.81 82 VAL A C 1
ATOM 673 O O . VAL A 1 82 ? 8.387 -9.809 -10.459 1.00 96.81 82 VAL A O 1
ATOM 676 N N . PHE A 1 83 ? 6.421 -8.788 -10.135 1.00 96.06 83 PHE A N 1
ATOM 677 C CA . PHE A 1 83 ? 5.680 -9.630 -11.074 1.00 96.06 83 PHE A CA 1
ATOM 678 C C . PHE A 1 83 ? 6.128 -9.443 -12.522 1.00 96.06 83 PHE A C 1
ATOM 680 O O . PHE A 1 83 ? 6.293 -10.440 -13.216 1.00 96.06 83 PHE A O 1
ATOM 687 N N . GLN A 1 84 ? 6.387 -8.211 -12.973 1.00 95.31 84 GLN A N 1
ATOM 688 C CA . GLN A 1 84 ? 6.892 -7.986 -14.333 1.00 95.31 84 GLN A CA 1
ATOM 689 C C . GLN A 1 84 ? 8.294 -8.590 -14.496 1.00 95.31 84 GLN A C 1
ATOM 691 O O . GLN A 1 84 ? 8.598 -9.174 -15.527 1.00 95.31 84 GLN A O 1
ATOM 696 N N . THR A 1 85 ? 9.122 -8.578 -13.442 1.00 95.19 85 THR A N 1
ATOM 697 C CA . THR A 1 85 ? 10.424 -9.268 -13.482 1.00 95.19 85 THR A CA 1
ATOM 698 C C . THR A 1 85 ? 10.279 -10.780 -13.597 1.00 95.19 85 THR A C 1
ATOM 700 O O . THR A 1 85 ? 10.995 -11.396 -14.380 1.00 95.19 85 THR A O 1
ATOM 703 N N . LEU A 1 86 ? 9.341 -11.385 -12.862 1.00 95.44 86 LEU A N 1
ATOM 704 C CA . LEU A 1 86 ? 9.063 -12.823 -12.966 1.00 95.44 86 LEU A CA 1
ATOM 705 C C . LEU A 1 86 ? 8.512 -13.217 -14.342 1.00 95.44 86 LEU A C 1
ATOM 707 O O . LEU A 1 86 ? 8.815 -14.301 -14.828 1.00 95.44 86 LEU A O 1
ATOM 711 N N . LEU A 1 87 ? 7.723 -12.339 -14.963 1.00 95.56 87 LEU A N 1
ATOM 712 C CA . LEU A 1 87 ? 7.184 -12.521 -16.313 1.00 95.56 87 LEU A CA 1
ATOM 713 C C . LEU A 1 87 ? 8.179 -12.152 -17.419 1.00 95.56 87 LEU A C 1
ATOM 715 O O . LEU A 1 87 ? 7.849 -12.278 -18.595 1.00 95.56 87 LEU A O 1
ATOM 719 N N . PHE A 1 88 ? 9.387 -11.721 -17.049 1.00 94.62 88 PHE A N 1
ATOM 720 C CA . PHE A 1 88 ? 10.422 -11.271 -17.973 1.00 94.62 88 PHE A CA 1
ATOM 721 C C . PHE A 1 88 ? 9.932 -10.174 -18.932 1.00 94.62 88 PHE A C 1
ATOM 723 O O . PHE A 1 88 ? 10.253 -10.138 -20.119 1.00 94.62 88 PHE A O 1
ATOM 730 N N . THR A 1 89 ? 9.148 -9.249 -18.391 1.00 95.81 89 THR A N 1
ATOM 731 C CA . THR A 1 89 ? 8.606 -8.087 -19.090 1.00 95.81 89 THR A CA 1
ATOM 732 C C . THR A 1 89 ? 9.060 -6.800 -18.400 1.00 95.81 89 THR A C 1
ATOM 734 O O . THR A 1 89 ? 9.322 -6.792 -17.188 1.00 95.81 89 THR A O 1
ATOM 737 N N . PRO A 1 90 ? 9.173 -5.684 -19.142 1.00 94.94 90 PRO A N 1
ATOM 738 C CA . PRO A 1 90 ? 9.573 -4.422 -18.538 1.00 94.94 90 PRO A CA 1
ATOM 739 C C . PRO A 1 90 ? 8.490 -3.940 -17.567 1.00 94.94 90 PRO A C 1
ATOM 741 O O . PRO A 1 90 ? 7.294 -4.118 -17.812 1.00 94.94 90 PRO A O 1
ATOM 744 N N . ILE A 1 91 ? 8.875 -3.270 -16.478 1.00 94.69 91 ILE A N 1
ATOM 745 C CA . ILE A 1 91 ? 7.906 -2.649 -15.557 1.00 94.69 91 ILE A CA 1
ATOM 746 C C . ILE A 1 91 ? 7.065 -1.566 -16.257 1.00 94.69 91 ILE A C 1
ATOM 748 O O . ILE A 1 91 ? 5.963 -1.239 -15.821 1.00 94.69 91 ILE A O 1
ATOM 752 N N . THR A 1 92 ? 7.567 -1.024 -17.366 1.00 94.38 92 THR A N 1
ATOM 753 C CA . THR A 1 92 ? 6.867 -0.058 -18.220 1.00 94.38 92 THR A CA 1
ATOM 754 C C . THR A 1 92 ? 5.863 -0.695 -19.181 1.00 94.38 92 THR A C 1
ATOM 756 O O . THR A 1 92 ? 5.185 0.030 -19.910 1.00 94.38 92 THR A O 1
ATOM 759 N N . ASN A 1 93 ? 5.746 -2.026 -19.201 1.00 91.44 93 ASN A N 1
ATOM 760 C CA . ASN A 1 93 ? 4.824 -2.718 -20.091 1.00 91.44 93 ASN A CA 1
ATOM 761 C C . ASN A 1 93 ? 3.374 -2.262 -19.842 1.00 91.44 93 ASN A C 1
ATOM 763 O O . ASN A 1 93 ? 2.948 -2.116 -18.696 1.00 91.44 93 ASN A O 1
ATOM 767 N N . ASN A 1 94 ? 2.611 -2.049 -20.915 1.00 90.88 94 ASN A N 1
ATOM 768 C CA . ASN A 1 94 ? 1.238 -1.520 -20.894 1.00 90.88 94 ASN A CA 1
ATOM 769 C C . ASN A 1 94 ? 1.067 -0.095 -20.320 1.00 90.88 94 ASN A C 1
ATOM 771 O O . ASN A 1 94 ? -0.059 0.316 -20.030 1.00 90.88 94 ASN A O 1
ATOM 775 N N . LEU A 1 95 ? 2.143 0.687 -20.177 1.00 90.75 95 LEU A N 1
ATOM 776 C CA . LEU A 1 95 ? 2.071 2.089 -19.755 1.00 90.75 95 LEU A CA 1
ATOM 777 C C . LEU A 1 95 ? 2.432 3.025 -20.910 1.00 90.75 95 LEU A C 1
ATOM 779 O O . LEU A 1 95 ? 3.529 2.964 -21.453 1.00 90.75 95 LEU A O 1
ATOM 783 N N . GLN A 1 96 ? 1.533 3.960 -21.229 1.00 90.81 96 GLN A N 1
ATOM 784 C CA . GLN A 1 96 ? 1.797 4.999 -22.233 1.00 90.81 96 GLN A CA 1
ATOM 785 C C . GLN A 1 96 ? 2.833 6.027 -21.751 1.00 90.81 96 GLN A C 1
ATOM 787 O O . GLN A 1 96 ? 3.651 6.503 -22.531 1.00 90.81 96 GLN A O 1
ATOM 792 N N . VAL A 1 97 ? 2.803 6.384 -20.460 1.00 93.56 97 VAL A N 1
ATOM 793 C CA . VAL A 1 97 ? 3.693 7.403 -19.871 1.00 93.56 97 VAL A CA 1
ATOM 794 C C . VAL A 1 97 ? 4.272 6.897 -18.539 1.00 93.56 97 VAL A C 1
ATOM 796 O O . VAL A 1 97 ? 3.927 7.414 -17.471 1.00 93.56 97 VAL A O 1
ATOM 799 N N . PRO A 1 98 ? 5.139 5.866 -18.565 1.00 92.62 98 PRO A N 1
ATOM 800 C CA . PRO A 1 98 ? 5.554 5.125 -17.370 1.00 92.62 98 PRO A CA 1
ATOM 801 C C . PRO A 1 98 ? 6.220 6.009 -16.314 1.00 92.62 98 PRO A C 1
ATOM 803 O O . PRO A 1 98 ? 5.861 5.957 -15.139 1.00 92.62 98 PRO A O 1
ATOM 806 N N . LEU A 1 99 ? 7.135 6.884 -16.736 1.00 93.38 99 LEU A N 1
ATOM 807 C CA . LEU A 1 99 ? 7.897 7.737 -15.825 1.00 93.38 99 LEU A CA 1
ATOM 808 C C . LEU A 1 99 ? 6.976 8.668 -15.026 1.00 93.38 99 LEU A C 1
ATOM 810 O O . LEU A 1 99 ? 7.127 8.809 -13.815 1.00 93.38 99 LEU A O 1
ATOM 814 N N . ARG A 1 100 ? 5.960 9.240 -15.682 1.00 94.44 100 ARG A N 1
ATOM 815 C CA . ARG A 1 100 ? 4.970 10.109 -15.036 1.00 94.44 100 ARG A CA 1
ATOM 816 C C . ARG A 1 100 ? 4.131 9.335 -14.017 1.00 94.44 100 ARG A C 1
ATOM 818 O O . ARG A 1 100 ? 3.930 9.817 -12.904 1.00 94.44 100 ARG A O 1
ATOM 825 N N . VAL A 1 101 ? 3.665 8.140 -14.385 1.00 95.06 101 VAL A N 1
ATOM 826 C CA . VAL A 1 101 ? 2.836 7.292 -13.514 1.00 95.06 101 VAL A CA 1
ATOM 827 C C . VAL A 1 101 ? 3.602 6.887 -12.259 1.00 95.06 101 VAL A C 1
ATOM 829 O O . VAL A 1 101 ? 3.093 7.073 -11.150 1.00 95.06 101 VAL A O 1
ATOM 832 N N . PHE A 1 102 ? 4.836 6.398 -12.403 1.00 95.81 102 PHE A N 1
ATOM 833 C CA . PHE A 1 102 ? 5.637 5.992 -11.251 1.00 95.81 102 PHE A CA 1
ATOM 834 C C . PHE A 1 102 ? 6.054 7.184 -10.393 1.00 95.81 102 PHE A C 1
ATOM 836 O O . PHE A 1 102 ? 5.968 7.096 -9.172 1.00 95.81 102 PHE A O 1
ATOM 843 N N . PHE A 1 103 ? 6.396 8.325 -10.996 1.00 96.38 103 PHE A N 1
ATOM 844 C CA . PHE A 1 103 ? 6.740 9.538 -10.256 1.00 96.38 103 PHE A CA 1
ATOM 845 C C . PHE A 1 103 ? 5.598 10.020 -9.347 1.00 96.38 103 PHE A C 1
ATOM 847 O O . PHE A 1 103 ? 5.792 10.180 -8.139 1.00 96.38 103 PHE A O 1
ATOM 854 N N . PHE A 1 104 ? 4.387 10.193 -9.888 1.00 97.06 104 PHE A N 1
ATOM 855 C CA . PHE A 1 104 ? 3.238 10.621 -9.081 1.00 97.06 104 PHE A CA 1
ATOM 856 C C . PHE A 1 104 ? 2.812 9.563 -8.061 1.00 97.06 104 PHE A C 1
ATOM 858 O O . PHE A 1 104 ? 2.498 9.905 -6.919 1.00 97.06 104 PHE A O 1
ATOM 865 N N . SER A 1 105 ? 2.860 8.280 -8.431 1.00 96.06 105 SER A N 1
ATOM 866 C CA . SER A 1 105 ? 2.562 7.184 -7.498 1.00 96.06 105 SER A CA 1
ATOM 867 C C . SER A 1 105 ? 3.551 7.153 -6.331 1.00 96.06 105 SER A C 1
ATOM 869 O O . SER A 1 105 ? 3.167 6.916 -5.185 1.00 96.06 105 SER A O 1
ATOM 871 N N . SER A 1 106 ? 4.820 7.460 -6.593 1.00 96.69 106 SER A N 1
ATOM 872 C CA . SER A 1 106 ? 5.854 7.593 -5.572 1.00 96.69 106 SER A CA 1
ATOM 873 C C . SER A 1 106 ? 5.667 8.810 -4.677 1.00 96.69 106 SER A C 1
ATOM 875 O O . SER A 1 106 ? 5.806 8.678 -3.461 1.00 96.69 106 SER A O 1
ATOM 877 N N . LEU A 1 107 ? 5.302 9.970 -5.229 1.00 97.31 107 LEU A N 1
ATOM 878 C CA . LEU A 1 107 ? 4.948 11.144 -4.422 1.00 97.31 107 LEU A CA 1
ATOM 879 C C . LEU A 1 107 ? 3.770 10.845 -3.488 1.00 97.31 107 LEU A C 1
ATOM 881 O O . LEU A 1 107 ? 3.820 11.172 -2.300 1.00 97.31 107 LEU A O 1
ATOM 885 N N . PHE A 1 108 ? 2.744 10.166 -3.999 1.00 97.31 108 PHE A N 1
ATOM 886 C CA . PHE A 1 108 ? 1.602 9.742 -3.195 1.00 97.31 108 PHE A CA 1
ATOM 887 C C . PHE A 1 108 ? 1.999 8.722 -2.117 1.00 97.31 108 PHE A C 1
ATOM 889 O O . PHE A 1 108 ? 1.575 8.815 -0.968 1.00 97.31 108 PHE A O 1
ATOM 896 N N . GLN A 1 109 ? 2.881 7.775 -2.434 1.00 97.31 109 GLN A N 1
ATOM 897 C CA . GLN A 1 109 ? 3.409 6.845 -1.437 1.00 97.31 109 GLN A CA 1
ATOM 898 C C . GLN A 1 109 ? 4.173 7.571 -0.319 1.00 97.31 109 GLN A C 1
ATOM 900 O O . GLN A 1 109 ? 4.022 7.225 0.856 1.00 97.31 109 GLN A O 1
ATOM 905 N N . ILE A 1 110 ? 4.989 8.568 -0.664 1.00 96.44 110 ILE A N 1
ATOM 906 C CA . ILE A 1 110 ? 5.733 9.373 0.311 1.00 96.44 110 ILE A CA 1
ATOM 907 C C . ILE A 1 110 ? 4.762 10.161 1.196 1.00 96.44 110 ILE A C 1
ATOM 909 O O . ILE A 1 110 ? 4.918 10.146 2.420 1.00 96.44 110 ILE A O 1
ATOM 913 N N . SER A 1 111 ? 3.728 10.783 0.619 1.00 97.00 111 SER A N 1
ATOM 914 C CA . SER A 1 111 ? 2.721 11.514 1.398 1.00 97.00 111 SER A CA 1
ATOM 915 C C . SER A 1 111 ? 1.975 10.594 2.374 1.00 97.00 111 SER A C 1
ATOM 917 O O . SER A 1 111 ? 1.792 10.963 3.535 1.00 97.00 111 SER A O 1
ATOM 919 N N . LEU A 1 112 ? 1.656 9.359 1.970 1.00 95.81 112 LEU A N 1
ATOM 920 C CA . LEU A 1 112 ? 1.081 8.339 2.854 1.00 95.81 112 LEU A CA 1
ATOM 921 C C . LEU A 1 112 ? 2.011 7.959 4.015 1.00 95.81 112 LEU A C 1
ATOM 923 O O . LEU A 1 112 ? 1.551 7.799 5.148 1.00 95.81 112 LEU A O 1
ATOM 927 N N . ILE A 1 113 ? 3.316 7.820 3.766 1.00 94.62 113 ILE A N 1
ATOM 928 C CA . ILE A 1 113 ? 4.294 7.515 4.824 1.00 94.62 113 ILE A CA 1
ATOM 929 C C . ILE A 1 113 ? 4.392 8.675 5.815 1.00 94.62 113 ILE A C 1
ATOM 931 O O . ILE A 1 113 ? 4.408 8.439 7.025 1.00 94.62 113 ILE A O 1
ATOM 935 N N . ILE A 1 114 ? 4.424 9.915 5.320 1.00 93.81 114 ILE A N 1
ATOM 936 C CA . ILE A 1 114 ? 4.435 11.119 6.161 1.00 93.81 114 ILE A CA 1
ATOM 937 C C . ILE A 1 114 ? 3.157 11.177 7.002 1.00 93.81 114 ILE A C 1
ATOM 939 O O . ILE A 1 114 ? 3.237 11.346 8.219 1.00 93.81 114 ILE A O 1
ATOM 943 N N . ALA A 1 115 ? 1.990 10.958 6.392 1.00 92.94 115 ALA A N 1
ATOM 944 C CA . ALA A 1 115 ? 0.711 10.932 7.093 1.00 92.94 115 ALA A CA 1
ATOM 945 C C . ALA A 1 115 ? 0.683 9.859 8.193 1.00 92.94 115 ALA A C 1
ATOM 947 O O . ALA A 1 115 ? 0.284 10.144 9.323 1.00 92.94 115 ALA A O 1
ATOM 948 N N . LEU A 1 116 ? 1.173 8.647 7.906 1.00 92.00 116 LEU A N 1
ATOM 949 C CA . LEU A 1 116 ? 1.285 7.573 8.896 1.00 92.00 116 LEU A CA 1
ATOM 950 C C . LEU A 1 116 ? 2.237 7.951 10.039 1.00 92.00 116 LEU A C 1
ATOM 952 O O . LEU A 1 116 ? 1.936 7.703 11.207 1.00 92.00 116 LEU A O 1
ATOM 956 N N . TYR A 1 117 ? 3.379 8.556 9.720 1.00 90.81 117 TYR A N 1
ATOM 957 C CA . TYR A 1 117 ? 4.351 8.982 10.721 1.00 90.81 117 TYR A CA 1
ATOM 958 C C . TYR A 1 117 ? 3.782 10.066 11.646 1.00 90.81 117 TYR A C 1
ATOM 960 O O . TYR A 1 117 ? 3.919 9.962 12.868 1.00 90.81 117 TYR A O 1
ATOM 968 N N . LEU A 1 118 ? 3.105 11.070 11.080 1.00 90.31 118 LEU A N 1
ATOM 969 C CA . LEU A 1 118 ? 2.422 12.118 11.839 1.00 90.31 118 LEU A CA 1
ATOM 970 C C . LEU A 1 118 ? 1.300 11.536 12.700 1.00 90.31 118 LEU A C 1
ATOM 972 O O . LEU A 1 118 ? 1.201 11.876 13.876 1.00 90.31 118 LEU A O 1
ATOM 976 N N . TYR A 1 119 ? 0.508 10.612 12.154 1.00 87.00 119 TYR A N 1
ATOM 977 C CA . TYR A 1 119 ? -0.558 9.935 12.889 1.00 87.00 119 TYR A CA 1
ATOM 978 C C . TYR A 1 119 ? -0.035 9.180 14.119 1.00 87.00 119 TYR A C 1
ATOM 980 O O . TYR A 1 119 ? -0.642 9.237 15.186 1.00 87.00 119 TYR A O 1
ATOM 988 N N . VAL A 1 120 ? 1.104 8.491 13.995 1.00 86.88 120 VAL A N 1
ATOM 989 C CA . VAL A 1 120 ? 1.661 7.671 15.083 1.00 86.88 120 VAL A CA 1
ATOM 990 C C . VAL A 1 120 ? 2.399 8.494 16.144 1.00 86.88 120 VAL A C 1
ATOM 992 O O . VAL A 1 120 ? 2.396 8.106 17.315 1.00 86.88 120 VAL A O 1
ATOM 995 N N . ASN A 1 121 ? 3.055 9.592 15.757 1.00 85.88 121 ASN A N 1
ATOM 996 C CA . ASN A 1 121 ? 3.958 10.329 16.648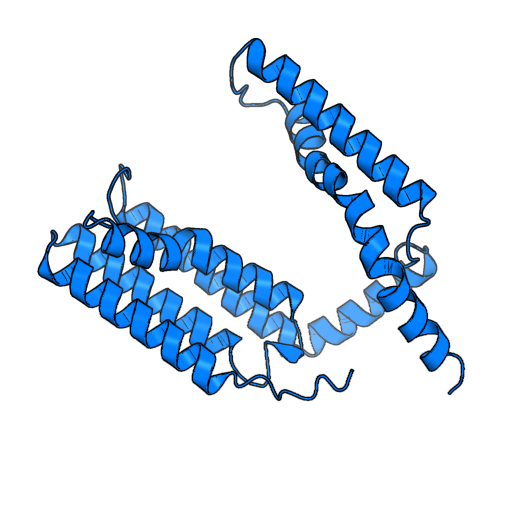 1.00 85.88 121 ASN A CA 1
ATOM 997 C C . ASN A 1 121 ? 3.409 11.676 17.141 1.00 85.88 121 ASN A C 1
ATOM 999 O O . ASN A 1 121 ? 3.964 12.231 18.087 1.00 85.88 121 ASN A O 1
ATOM 1003 N N . SER A 1 122 ? 2.342 12.213 16.546 1.00 85.38 122 SER A N 1
ATOM 1004 C CA . SER A 1 122 ? 1.796 13.508 16.958 1.00 85.38 122 SER A CA 1
ATOM 1005 C C . SER A 1 122 ? 0.915 13.398 18.206 1.00 85.38 122 SER A C 1
ATOM 1007 O O . SER A 1 122 ? -0.156 12.784 18.197 1.00 85.38 122 SER A O 1
ATOM 1009 N N . SER A 1 123 ? 1.336 14.068 19.281 1.00 74.81 123 SER A N 1
ATOM 1010 C CA . SER A 1 123 ? 0.551 14.223 20.512 1.00 74.81 123 SER A CA 1
ATOM 1011 C C . SER A 1 123 ? -0.728 15.035 20.284 1.00 74.81 123 SER A C 1
ATOM 1013 O O . SER A 1 123 ? -1.774 14.713 20.849 1.00 74.81 123 SER A O 1
ATOM 1015 N N . VAL A 1 124 ? -0.678 16.036 19.401 1.00 75.69 124 VAL A N 1
ATOM 1016 C CA . VAL A 1 124 ? -1.819 16.899 19.063 1.00 75.69 124 VAL A CA 1
ATOM 1017 C C . VAL A 1 124 ? -2.935 16.094 18.394 1.00 75.69 124 VAL A C 1
ATOM 1019 O O . VAL A 1 124 ? -4.098 16.189 18.797 1.00 75.69 124 VAL A O 1
ATOM 1022 N N . LEU A 1 125 ? -2.588 15.242 17.420 1.00 76.38 125 LEU A N 1
ATOM 1023 C CA . LEU A 1 125 ? -3.572 14.372 16.768 1.00 76.38 125 LEU A CA 1
ATOM 1024 C C . LEU A 1 125 ? -4.145 13.343 17.747 1.00 76.38 125 LEU A C 1
ATOM 1026 O O . LEU A 1 125 ? -5.342 13.060 17.694 1.00 76.38 125 LEU A O 1
ATOM 1030 N N . SER A 1 126 ? -3.333 12.831 18.675 1.00 73.00 126 SER A N 1
ATOM 1031 C CA . SER A 1 126 ? -3.806 11.919 19.722 1.00 73.00 126 SER A CA 1
ATOM 1032 C C . SER A 1 126 ? -4.891 12.567 20.594 1.00 73.00 126 SER A C 1
ATOM 1034 O O . SER A 1 126 ? -5.976 11.999 20.751 1.00 73.00 126 SER A O 1
ATOM 1036 N N . ILE A 1 127 ? -4.670 13.798 21.068 1.00 72.00 127 ILE A N 1
ATOM 1037 C CA . ILE A 1 127 ? -5.645 14.542 21.885 1.00 72.00 127 ILE A CA 1
ATOM 1038 C C . ILE A 1 127 ? -6.930 14.820 21.095 1.00 72.00 127 ILE A C 1
ATOM 1040 O O . ILE A 1 127 ? -8.034 14.612 21.607 1.00 72.00 127 ILE A O 1
ATOM 1044 N N . SER A 1 128 ? -6.803 15.252 19.837 1.00 74.00 128 SER A N 1
ATOM 1045 C CA . SER A 1 128 ? -7.958 15.494 18.965 1.00 74.00 128 SER A CA 1
ATOM 1046 C C . SER A 1 128 ? -8.765 14.212 18.733 1.00 74.00 128 SER A C 1
ATOM 1048 O O . SER A 1 128 ? -9.986 14.193 18.907 1.00 74.00 128 SER A O 1
ATOM 1050 N N . SER A 1 129 ? -8.082 13.094 18.468 1.00 76.69 129 SER A N 1
ATOM 1051 C CA . SER A 1 129 ? -8.724 11.791 18.282 1.00 76.69 129 SER A CA 1
ATOM 1052 C C . SER A 1 129 ? -9.470 11.317 19.532 1.00 76.69 129 SER A C 1
ATOM 1054 O O . SER A 1 129 ? -10.536 10.714 19.416 1.00 76.69 129 SER A O 1
ATOM 1056 N N . ALA A 1 130 ? -8.969 11.623 20.734 1.00 78.38 130 ALA A N 1
ATOM 1057 C CA . ALA A 1 130 ? -9.638 11.285 21.987 1.00 78.38 130 ALA A CA 1
ATOM 1058 C C . ALA A 1 130 ? -10.946 12.073 22.161 1.00 78.38 130 ALA A C 1
ATOM 1060 O O . ALA A 1 130 ? -11.971 11.483 22.513 1.00 78.38 130 ALA A O 1
ATOM 1061 N N . LYS A 1 131 ? -10.936 13.375 21.841 1.00 81.12 131 LYS A N 1
ATOM 1062 C CA . LYS A 1 131 ? -12.140 14.222 21.856 1.00 81.12 131 LYS A CA 1
ATOM 1063 C C . LYS A 1 131 ? -13.171 13.733 20.838 1.00 81.12 131 LYS A C 1
ATOM 1065 O O . LYS A 1 131 ? -14.323 13.510 21.198 1.00 81.12 131 LYS A O 1
ATOM 1070 N N . ILE A 1 132 ? -12.753 13.482 19.598 1.00 83.75 132 ILE A N 1
ATOM 1071 C CA . ILE A 1 132 ? -13.634 12.957 18.543 1.00 83.75 132 ILE A CA 1
ATOM 1072 C C . ILE A 1 132 ? -14.222 11.604 18.961 1.00 83.75 132 ILE A C 1
ATOM 1074 O O . ILE A 1 132 ? -15.432 11.403 18.890 1.00 83.75 132 ILE A O 1
ATOM 1078 N N . ASN A 1 133 ? -13.396 10.695 19.486 1.00 81.69 133 ASN A N 1
ATOM 1079 C CA . ASN A 1 133 ? -13.859 9.398 19.979 1.00 81.69 133 ASN A CA 1
ATOM 1080 C C . ASN A 1 133 ? -14.864 9.522 21.128 1.00 81.69 133 ASN A C 1
ATOM 1082 O O . ASN A 1 133 ? -15.770 8.693 21.225 1.00 81.69 133 ASN A O 1
ATOM 1086 N N . PHE A 1 134 ? -14.724 10.519 22.003 1.00 83.25 134 PHE A N 1
ATOM 1087 C CA . PHE A 1 134 ? -15.701 10.785 23.056 1.00 83.25 134 PHE A CA 1
ATOM 1088 C C . PHE A 1 134 ? -17.067 11.156 22.462 1.00 83.25 134 PHE A C 1
ATOM 1090 O O . PHE A 1 134 ? -18.074 10.532 22.808 1.00 83.25 134 PHE A O 1
ATOM 1097 N N . TYR A 1 135 ? -17.101 12.079 21.498 1.00 86.62 135 TYR A N 1
ATOM 1098 C CA . TYR A 1 135 ? -18.340 12.467 20.816 1.00 86.62 135 TYR A CA 1
ATOM 1099 C C . TYR A 1 135 ? -18.952 11.316 20.004 1.00 86.62 135 TYR A C 1
ATOM 1101 O O . TYR A 1 13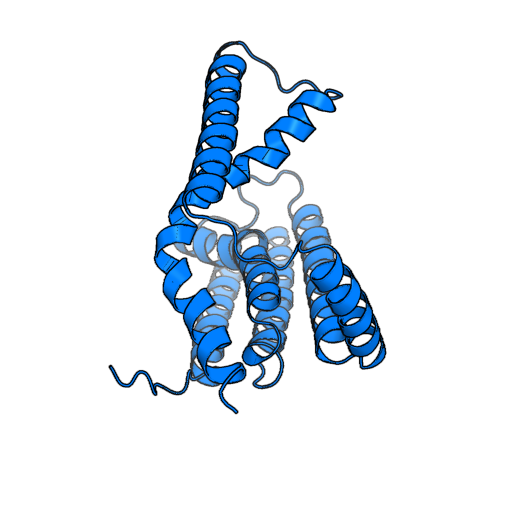5 ? -20.144 11.034 20.137 1.00 86.62 135 TYR A O 1
ATOM 1109 N N . LEU A 1 136 ? -18.142 10.571 19.247 1.00 84.38 136 LEU A N 1
ATOM 1110 C CA . LEU A 1 136 ? -18.603 9.411 18.471 1.00 84.38 136 LEU A CA 1
ATOM 1111 C C . LEU A 1 136 ? -19.151 8.286 19.362 1.00 84.38 136 LEU A C 1
ATOM 1113 O O . LEU A 1 136 ? -20.104 7.597 18.989 1.00 84.38 136 LEU A O 1
ATOM 1117 N N . LYS A 1 137 ? -18.581 8.094 20.559 1.00 83.44 137 LYS A N 1
ATOM 1118 C CA . LYS A 1 137 ? -19.129 7.167 21.560 1.00 83.44 137 LYS A CA 1
ATOM 1119 C C . LYS A 1 137 ? -20.461 7.662 22.115 1.00 83.44 137 LYS A C 1
ATOM 1121 O O . LYS A 1 137 ? -21.364 6.842 22.266 1.00 83.44 137 LYS A O 1
ATOM 1126 N N . LYS A 1 138 ? -20.593 8.967 22.380 1.00 84.25 138 LYS A N 1
ATOM 1127 C CA . LYS A 1 138 ? -21.831 9.580 22.890 1.00 84.25 138 LYS A CA 1
ATOM 1128 C C . LYS A 1 138 ? -22.992 9.421 21.903 1.00 84.25 138 LYS A C 1
ATOM 1130 O O . LYS A 1 138 ? -24.077 9.035 22.317 1.00 84.25 138 LYS A O 1
ATOM 1135 N N . ILE A 1 139 ? -22.739 9.623 20.608 1.00 86.94 139 ILE A N 1
ATOM 1136 C CA . ILE A 1 139 ? -23.739 9.452 19.533 1.00 86.94 139 ILE A CA 1
ATOM 1137 C C . ILE A 1 139 ? -24.024 7.959 19.256 1.00 86.94 139 ILE A C 1
ATOM 1139 O O . ILE A 1 139 ? -25.004 7.599 18.616 1.00 86.94 139 ILE A O 1
ATOM 1143 N N . GLY A 1 140 ? -23.199 7.049 19.781 1.00 79.56 140 GLY A N 1
ATOM 1144 C CA . GLY A 1 140 ? -23.396 5.608 19.627 1.00 79.56 140 GLY A CA 1
ATOM 1145 C C . GLY A 1 140 ? -22.873 5.035 18.310 1.00 79.56 140 GLY A C 1
ATOM 1146 O O . GLY A 1 140 ? -23.045 3.841 18.083 1.00 79.56 140 GLY A O 1
ATOM 1147 N N . VAL A 1 141 ? -22.162 5.828 17.500 1.00 80.94 141 VAL A N 1
ATOM 1148 C CA . VAL A 1 141 ? -21.527 5.398 16.236 1.00 80.94 141 VAL A CA 1
ATOM 1149 C C . VAL A 1 141 ? -20.506 4.280 16.476 1.00 80.94 141 VAL A C 1
ATOM 1151 O O . VAL A 1 141 ? -20.344 3.380 15.663 1.00 80.94 141 VAL A O 1
ATOM 1154 N N . MET A 1 142 ? -19.854 4.282 17.643 1.00 77.88 142 MET A N 1
ATOM 1155 C CA . MET A 1 142 ? -18.858 3.272 18.032 1.00 77.88 142 MET A CA 1
ATOM 1156 C C . MET A 1 142 ? -19.472 2.025 18.702 1.00 77.88 142 MET A C 1
ATOM 1158 O O . MET A 1 142 ? -18.764 1.268 19.389 1.00 77.88 142 MET A O 1
ATOM 1162 N N . LYS A 1 143 ? -20.792 1.817 18.595 1.00 80.19 143 LYS A N 1
ATOM 1163 C CA . LYS A 1 143 ? -21.447 0.573 19.027 1.00 80.19 143 LYS A CA 1
ATOM 1164 C C . LYS A 1 143 ? -21.235 -0.499 17.956 1.00 80.19 143 LYS A C 1
ATOM 1166 O O . LYS A 1 143 ? -21.333 -0.230 16.769 1.00 80.19 143 LYS A O 1
ATOM 1171 N N . VAL A 1 144 ? -20.914 -1.720 18.389 1.00 80.75 144 VAL A N 1
ATOM 1172 C CA . VAL A 1 144 ? -20.734 -2.848 17.466 1.00 80.75 144 VAL A CA 1
ATOM 1173 C C . VAL A 1 144 ? -22.094 -3.164 16.833 1.00 80.75 144 VAL A C 1
ATOM 1175 O O . VAL A 1 144 ? -23.045 -3.367 17.595 1.00 80.75 144 VAL A O 1
ATOM 1178 N N . PRO A 1 145 ? -22.205 -3.223 15.494 1.00 84.00 145 PRO A N 1
ATOM 1179 C CA . PRO A 1 145 ? -23.473 -3.499 14.836 1.00 84.00 145 PRO A CA 1
ATOM 1180 C C . PRO A 1 145 ? -24.011 -4.889 15.202 1.00 84.00 145 PRO A C 1
ATOM 1182 O O . PRO A 1 145 ? -23.265 -5.828 15.524 1.00 84.00 145 PRO A O 1
ATOM 1185 N N . THR A 1 146 ? -25.334 -5.025 15.188 1.00 87.00 146 THR A N 1
ATOM 1186 C CA . THR A 1 146 ? -26.002 -6.313 15.411 1.00 87.00 146 THR A CA 1
ATOM 1187 C C . THR A 1 146 ? -25.816 -7.233 14.200 1.00 87.00 146 THR A C 1
ATOM 1189 O O . THR A 1 146 ? -25.518 -6.780 13.096 1.00 87.00 146 THR A O 1
ATOM 1192 N N . LYS A 1 147 ? -25.997 -8.551 14.386 1.00 88.00 147 LYS A N 1
ATOM 1193 C CA . LYS A 1 147 ? -25.938 -9.517 13.269 1.00 88.00 147 LYS A CA 1
ATOM 1194 C C . LYS A 1 147 ? -26.910 -9.131 12.148 1.00 88.00 147 LYS A C 1
ATOM 1196 O O . LYS A 1 147 ? -26.549 -9.200 10.983 1.00 88.00 147 LYS A O 1
ATOM 1201 N N . LEU A 1 148 ? -28.109 -8.688 12.528 1.00 90.12 148 LEU A N 1
ATOM 1202 C CA . LEU A 1 148 ? -29.151 -8.251 11.605 1.00 90.12 148 LEU A CA 1
ATOM 1203 C C . LEU A 1 148 ? -28.731 -6.989 10.838 1.00 90.12 148 LEU A C 1
ATOM 1205 O O . LEU A 1 148 ? -28.870 -6.955 9.624 1.00 90.12 148 LEU A O 1
ATOM 1209 N N . GLN A 1 149 ? -28.125 -6.001 11.505 1.00 90.50 149 GLN A N 1
ATOM 1210 C CA . GLN A 1 149 ? -27.590 -4.810 10.832 1.00 90.50 149 GLN A CA 1
ATOM 1211 C C . GLN A 1 149 ? -26.503 -5.158 9.805 1.00 90.50 149 GLN A C 1
ATOM 1213 O O . GLN A 1 149 ? -26.533 -4.635 8.697 1.00 90.50 149 GLN A O 1
ATOM 1218 N N . LEU A 1 150 ? -25.580 -6.070 10.135 1.00 90.31 150 LEU A N 1
ATOM 1219 C CA . LEU A 1 150 ? -24.540 -6.515 9.196 1.00 90.31 150 LEU A CA 1
ATOM 1220 C C . LEU A 1 150 ? -25.122 -7.236 7.974 1.00 90.31 150 LEU A C 1
ATOM 1222 O O . LEU A 1 150 ? -24.628 -7.046 6.866 1.00 90.31 150 LEU A O 1
ATOM 1226 N N . TRP A 1 151 ? -26.178 -8.030 8.165 1.00 93.94 151 TRP A N 1
ATOM 1227 C CA . TRP A 1 151 ? -26.902 -8.660 7.061 1.00 93.94 151 TRP A CA 1
ATOM 1228 C C . TRP A 1 151 ? -27.625 -7.641 6.184 1.00 93.94 151 TRP A C 1
ATOM 1230 O O . TRP A 1 151 ? -27.487 -7.714 4.969 1.00 93.94 151 TRP A O 1
ATOM 1240 N N . ILE A 1 152 ? -28.315 -6.659 6.774 1.00 94.25 152 ILE A N 1
ATOM 1241 C CA . ILE A 1 152 ? -28.961 -5.572 6.020 1.00 94.25 152 ILE A CA 1
ATOM 1242 C C . ILE A 1 152 ? -27.926 -4.817 5.180 1.00 94.25 152 ILE A C 1
ATOM 1244 O O . ILE A 1 152 ? -28.135 -4.618 3.988 1.00 94.25 152 ILE A O 1
ATOM 1248 N N . MET A 1 153 ? -26.785 -4.451 5.773 1.00 93.44 153 MET A N 1
ATOM 1249 C CA . MET A 1 153 ? -25.681 -3.810 5.049 1.00 93.44 153 MET A CA 1
ATOM 1250 C C . MET A 1 153 ? -25.188 -4.681 3.885 1.00 93.44 153 MET A C 1
ATOM 1252 O O . MET A 1 153 ? -25.005 -4.177 2.779 1.00 93.44 153 MET A O 1
ATOM 1256 N N . GLY A 1 154 ? -25.031 -5.986 4.121 1.00 93.81 154 GLY A N 1
ATOM 1257 C CA . GLY A 1 154 ? -24.676 -6.957 3.089 1.00 93.81 154 GLY A CA 1
ATOM 1258 C C . GLY A 1 154 ? -25.662 -6.970 1.929 1.00 93.81 154 GLY A C 1
ATOM 1259 O O . GLY A 1 154 ? -25.243 -6.818 0.788 1.00 93.81 154 GLY A O 1
ATOM 1260 N N . VAL A 1 155 ? -26.959 -7.087 2.225 1.00 94.56 155 VAL A N 1
ATOM 1261 C CA . VAL A 1 155 ? -28.032 -7.088 1.219 1.00 94.56 155 VAL A CA 1
ATOM 1262 C C . VAL A 1 155 ? -28.024 -5.792 0.412 1.00 94.56 155 VAL A C 1
ATOM 1264 O O . VAL A 1 155 ? -28.080 -5.859 -0.808 1.00 94.56 155 VAL A O 1
ATOM 1267 N N . ILE A 1 156 ? -27.864 -4.630 1.055 1.00 93.75 156 ILE A N 1
ATOM 1268 C CA . ILE A 1 156 ? -27.761 -3.337 0.356 1.00 93.75 156 ILE A CA 1
ATOM 1269 C C . ILE A 1 156 ? -26.594 -3.348 -0.643 1.00 93.75 156 ILE A C 1
ATOM 1271 O O . ILE A 1 156 ? -26.784 -3.032 -1.816 1.00 93.75 156 ILE A O 1
ATOM 1275 N N . GLY A 1 157 ? -25.393 -3.744 -0.209 1.00 92.44 157 GLY A N 1
ATOM 1276 C CA . GLY A 1 157 ? -24.227 -3.801 -1.097 1.00 92.44 157 GLY A CA 1
ATOM 1277 C C . GLY A 1 157 ? -24.387 -4.812 -2.238 1.00 92.44 157 GLY A C 1
ATOM 1278 O O . GLY A 1 157 ? -23.962 -4.561 -3.370 1.00 92.44 157 GLY A O 1
ATOM 1279 N N . LEU A 1 158 ? -25.047 -5.935 -1.958 1.00 92.38 158 LEU A N 1
ATOM 1280 C CA . LEU A 1 158 ? -25.314 -6.990 -2.930 1.00 92.38 158 LEU A CA 1
ATOM 1281 C C . LEU A 1 158 ? -26.322 -6.515 -3.992 1.00 92.38 158 LEU A C 1
ATOM 1283 O O . LEU A 1 158 ? -26.056 -6.667 -5.184 1.00 92.38 158 LEU A O 1
ATOM 1287 N N . SER A 1 159 ? -27.400 -5.834 -3.591 1.00 90.88 159 SER A N 1
ATOM 1288 C CA . SER A 1 159 ? -28.361 -5.206 -4.510 1.00 90.88 159 SER A CA 1
ATOM 1289 C C . SER A 1 159 ? -27.697 -4.179 -5.426 1.00 90.88 159 SER A C 1
ATOM 1291 O O . SER A 1 159 ? -27.933 -4.186 -6.630 1.00 90.88 159 SER A O 1
ATOM 1293 N N . ILE A 1 160 ? -26.801 -3.347 -4.885 1.00 89.69 1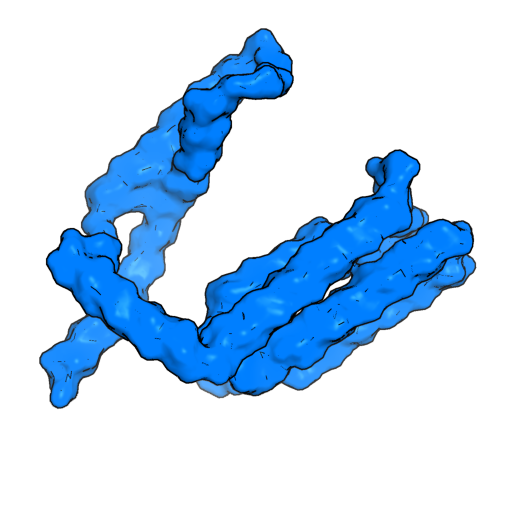60 ILE A N 1
ATOM 1294 C CA . ILE A 1 160 ? -26.012 -2.394 -5.681 1.00 89.69 160 ILE A CA 1
ATOM 1295 C C . ILE A 1 160 ? -25.109 -3.135 -6.671 1.00 89.69 160 ILE A C 1
ATOM 1297 O O . ILE A 1 160 ? -24.996 -2.741 -7.829 1.00 89.69 160 ILE A O 1
ATOM 1301 N N . THR A 1 161 ? -24.474 -4.227 -6.246 1.00 87.44 161 THR A N 1
ATOM 1302 C CA . THR A 1 161 ? -23.624 -5.033 -7.133 1.00 87.44 161 THR A CA 1
ATOM 1303 C C . THR A 1 161 ? -24.427 -5.628 -8.290 1.00 87.44 161 THR A C 1
ATOM 1305 O O . THR A 1 161 ? -23.947 -5.589 -9.422 1.00 87.44 161 THR A O 1
ATOM 1308 N N . PHE A 1 162 ? -25.645 -6.115 -8.037 1.00 87.69 162 PHE A N 1
ATOM 1309 C CA . PHE A 1 162 ? -26.545 -6.596 -9.088 1.00 87.69 162 PHE A CA 1
ATOM 1310 C C . PHE A 1 162 ? -27.021 -5.482 -10.018 1.00 87.69 162 PHE A C 1
ATOM 1312 O O . PHE A 1 162 ? -26.982 -5.663 -11.232 1.00 87.69 162 PHE A O 1
ATOM 1319 N N . TYR A 1 163 ? -27.397 -4.324 -9.473 1.00 85.75 163 TYR A N 1
ATOM 1320 C CA . TYR A 1 163 ? -27.765 -3.144 -10.259 1.00 85.75 163 TYR A CA 1
ATOM 1321 C C . TYR A 1 163 ? -26.646 -2.759 -11.237 1.00 85.75 163 TYR A C 1
ATOM 1323 O O . TYR A 1 163 ? -26.874 -2.637 -12.437 1.00 85.75 163 TYR A O 1
ATOM 1331 N N . TYR A 1 164 ? -25.404 -2.702 -10.753 1.00 81.50 164 TYR A N 1
ATOM 1332 C CA . TYR A 1 164 ? -24.240 -2.431 -11.594 1.00 81.50 164 TYR A CA 1
ATOM 1333 C C . TYR A 1 164 ? -23.908 -3.546 -12.583 1.00 81.50 164 TYR A C 1
ATOM 1335 O O . TYR A 1 164 ? -23.431 -3.261 -13.679 1.00 81.50 164 TYR A O 1
ATOM 1343 N N . ALA A 1 165 ? -24.111 -4.811 -12.218 1.00 81.12 165 ALA A N 1
ATOM 1344 C CA . ALA A 1 165 ? -23.926 -5.917 -13.151 1.00 81.12 165 ALA A CA 1
ATOM 1345 C C . ALA A 1 165 ? -24.932 -5.835 -14.314 1.00 81.12 165 ALA A C 1
ATOM 1347 O O . ALA A 1 165 ? -24.549 -6.076 -15.455 1.00 81.12 165 ALA A O 1
ATOM 1348 N N . GLY A 1 166 ? -26.175 -5.425 -14.036 1.00 77.25 166 GLY A N 1
ATOM 1349 C CA . GLY A 1 166 ? -27.200 -5.172 -15.050 1.00 77.25 166 GLY A CA 1
ATOM 1350 C C . GLY A 1 166 ? -26.907 -3.945 -15.919 1.00 77.25 166 GLY A C 1
ATOM 1351 O O . GLY A 1 166 ? -26.996 -4.035 -17.138 1.00 77.25 166 GLY A O 1
ATOM 1352 N N . LEU A 1 167 ? -26.485 -2.825 -15.321 1.00 67.50 167 LEU A N 1
ATOM 1353 C CA . LEU A 1 167 ? -26.139 -1.601 -16.061 1.00 67.50 167 LEU A CA 1
ATOM 1354 C C . LEU A 1 167 ? -24.914 -1.769 -16.969 1.00 67.50 167 LEU A C 1
ATOM 1356 O O . LEU A 1 167 ? -24.928 -1.330 -18.115 1.00 67.50 167 LEU A O 1
ATOM 1360 N N . ASN A 1 168 ? -23.860 -2.441 -16.492 1.00 60.09 168 ASN A N 1
ATOM 1361 C CA . ASN A 1 168 ? -22.656 -2.680 -17.298 1.00 60.09 168 ASN A CA 1
ATOM 1362 C C . ASN A 1 168 ? -22.924 -3.574 -18.522 1.00 60.09 168 ASN A C 1
ATOM 1364 O O . ASN A 1 168 ? -22.125 -3.563 -19.455 1.00 60.09 168 ASN A O 1
ATOM 1368 N N . ALA A 1 169 ? -24.035 -4.321 -18.547 1.00 58.22 169 ALA A N 1
ATOM 1369 C CA . ALA A 1 169 ? -24.468 -5.063 -19.728 1.00 58.22 169 ALA A CA 1
ATOM 1370 C C . ALA A 1 169 ? -25.052 -4.155 -20.832 1.00 58.22 169 ALA A C 1
ATOM 1372 O O . ALA A 1 169 ? -25.187 -4.607 -21.966 1.00 58.22 169 ALA A O 1
ATOM 1373 N N . MET A 1 170 ? -25.381 -2.891 -20.523 1.00 52.50 170 MET A N 1
ATOM 1374 C CA . MET A 1 170 ? -26.055 -1.950 -21.431 1.00 52.50 170 MET A CA 1
ATOM 1375 C C . MET A 1 170 ? -25.208 -0.733 -21.861 1.00 52.50 170 MET A C 1
ATOM 1377 O O . MET A 1 170 ? -25.607 -0.035 -22.788 1.00 52.50 170 MET A O 1
ATOM 1381 N N . GLY A 1 171 ? -24.002 -0.542 -21.309 1.00 45.16 171 GLY A N 1
ATOM 1382 C CA . GLY A 1 171 ? -22.946 0.278 -21.926 1.00 45.16 171 GLY A CA 1
ATOM 1383 C C . GLY A 1 171 ? -22.540 1.573 -21.204 1.00 45.16 171 GLY A C 1
ATOM 1384 O O . GLY A 1 171 ? -23.326 2.190 -20.503 1.00 45.16 171 GLY A O 1
ATOM 1385 N N . GLY A 1 172 ? -21.278 1.970 -21.443 1.00 56.50 172 GLY A N 1
ATOM 1386 C CA . GLY A 1 172 ? -20.726 3.324 -21.266 1.00 56.50 172 GLY A CA 1
ATOM 1387 C C . GLY A 1 172 ? -20.384 3.790 -19.842 1.00 56.50 172 GLY A C 1
ATOM 1388 O O . GLY A 1 172 ? -21.249 3.928 -18.991 1.00 56.50 172 GLY A O 1
ATOM 1389 N N . VAL A 1 173 ? -19.115 4.142 -19.588 1.00 55.44 173 VAL A N 1
ATOM 1390 C CA . VAL A 1 173 ? -18.726 4.907 -18.387 1.00 55.44 173 VAL A CA 1
ATOM 1391 C C . VAL A 1 173 ? -19.184 6.356 -18.570 1.00 55.44 173 VAL A C 1
ATOM 1393 O O . VAL A 1 173 ? -18.520 7.133 -19.255 1.00 55.44 173 VAL A O 1
ATOM 1396 N N . GLU A 1 174 ? -20.312 6.731 -17.968 1.00 60.03 174 GLU A N 1
ATOM 1397 C CA . GLU A 1 174 ? -20.801 8.111 -18.010 1.00 60.03 174 GLU A CA 1
ATOM 1398 C C . GLU A 1 174 ? -20.000 9.015 -17.057 1.00 60.03 174 GLU A C 1
ATOM 1400 O O . GLU A 1 174 ? -20.007 8.891 -15.826 1.00 60.03 174 GLU A O 1
ATOM 1405 N N . TYR A 1 175 ? -19.251 9.950 -17.643 1.00 52.91 175 TYR A N 1
ATOM 1406 C CA . TYR A 1 175 ? -18.522 10.973 -16.903 1.00 52.91 175 TYR A CA 1
ATOM 1407 C C . TYR A 1 175 ? -19.484 12.084 -16.474 1.00 52.91 175 TYR A C 1
ATOM 1409 O O . TYR A 1 175 ? -19.923 12.876 -17.295 1.00 52.91 175 TYR A O 1
ATOM 1417 N N . GLY A 1 176 ? -19.770 12.171 -15.174 1.00 66.06 176 GLY A N 1
ATOM 1418 C CA . GLY A 1 176 ? -20.600 13.244 -14.604 1.00 66.06 176 GLY A CA 1
ATOM 1419 C C . GLY A 1 176 ? -21.713 12.746 -13.690 1.00 66.06 176 GLY A C 1
ATOM 1420 O O . GLY A 1 176 ? -22.274 13.538 -12.942 1.00 66.06 176 GLY A O 1
ATOM 1421 N N . ASP A 1 177 ? -21.967 11.439 -13.674 1.00 77.31 177 ASP A N 1
ATOM 1422 C CA . ASP A 1 177 ? -22.993 10.863 -12.817 1.00 77.31 177 ASP A CA 1
ATOM 1423 C C . ASP A 1 177 ? -22.513 10.735 -11.361 1.00 77.31 177 ASP A C 1
ATOM 1425 O O . ASP A 1 177 ? -21.723 9.856 -10.989 1.00 77.31 177 ASP A O 1
ATOM 1429 N N . VAL A 1 178 ? -22.949 11.684 -10.536 1.00 78.31 178 VAL A N 1
ATOM 1430 C CA . VAL A 1 178 ? -22.638 11.742 -9.104 1.00 78.31 178 VAL A CA 1
ATOM 1431 C C . VAL A 1 178 ? -23.432 10.690 -8.327 1.00 78.31 178 VAL A C 1
ATOM 1433 O O . VAL A 1 178 ? -22.901 10.124 -7.367 1.00 78.31 178 VAL A O 1
ATOM 1436 N N . GLU A 1 179 ? -24.665 10.398 -8.742 1.00 79.38 179 GLU A N 1
ATOM 1437 C CA . GLU A 1 179 ? -25.562 9.471 -8.050 1.00 79.38 179 GLU A CA 1
ATOM 1438 C C . GLU A 1 179 ? -25.060 8.037 -8.188 1.00 79.38 179 GLU A C 1
ATOM 1440 O O . GLU A 1 179 ? -24.851 7.345 -7.183 1.00 79.38 179 GLU A O 1
ATOM 1445 N N . ASN A 1 180 ? -24.740 7.622 -9.414 1.00 80.00 180 ASN A N 1
ATOM 1446 C CA . ASN A 1 180 ? -24.166 6.308 -9.639 1.00 80.00 180 ASN A CA 1
ATOM 1447 C C . ASN A 1 180 ? -22.834 6.176 -8.884 1.00 80.00 180 ASN A C 1
ATOM 1449 O O . ASN A 1 180 ? -22.653 5.221 -8.122 1.00 80.00 180 ASN A O 1
ATOM 1453 N N . LYS A 1 181 ? -21.929 7.158 -8.949 1.00 81.12 181 LYS A N 1
ATOM 1454 C CA . LYS A 1 181 ? -20.665 7.099 -8.184 1.00 81.12 181 LYS A CA 1
ATOM 1455 C C . LYS A 1 181 ? -20.873 6.995 -6.671 1.00 81.12 181 LYS A C 1
ATOM 1457 O O . LYS A 1 181 ? -20.114 6.283 -6.007 1.00 81.12 181 LYS A O 1
ATOM 1462 N N . PHE A 1 182 ? -21.897 7.649 -6.127 1.00 84.19 182 PHE A N 1
ATOM 1463 C CA . PHE A 1 182 ? -22.265 7.509 -4.721 1.00 84.19 182 PHE A CA 1
ATOM 1464 C C . PHE A 1 182 ? -22.741 6.085 -4.396 1.00 84.19 182 PHE A C 1
ATOM 1466 O O . PHE A 1 182 ? -22.254 5.477 -3.439 1.00 84.19 182 PHE A O 1
ATOM 1473 N N . LEU A 1 183 ? -23.611 5.501 -5.225 1.00 85.19 183 LEU A N 1
ATOM 1474 C CA . LEU A 1 183 ? -24.040 4.106 -5.076 1.00 85.19 183 LEU A CA 1
ATOM 1475 C C . LEU A 1 183 ? -22.862 3.132 -5.208 1.00 85.19 183 LEU A C 1
ATOM 1477 O O . LEU A 1 183 ? -22.733 2.202 -4.412 1.00 85.19 183 L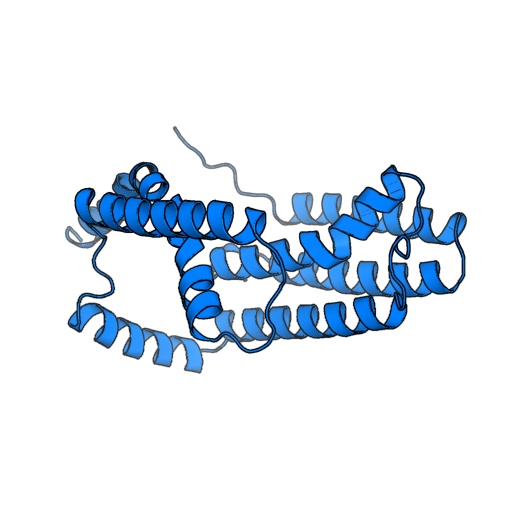EU A O 1
ATOM 1481 N N . PHE A 1 184 ? -21.944 3.374 -6.144 1.00 84.69 184 PHE A N 1
ATOM 1482 C CA . PHE A 1 184 ? -20.733 2.570 -6.306 1.00 84.69 184 PHE A CA 1
ATOM 1483 C C . PHE A 1 184 ? -19.876 2.582 -5.037 1.00 84.69 184 PHE A C 1
ATOM 1485 O O . PHE A 1 184 ? -19.345 1.545 -4.629 1.00 84.69 184 PHE A O 1
ATOM 1492 N N . ALA A 1 185 ? -19.795 3.730 -4.359 1.00 85.06 185 ALA A N 1
ATOM 1493 C CA . ALA A 1 185 ? -19.077 3.854 -3.099 1.00 85.06 185 ALA A CA 1
ATOM 1494 C C . ALA A 1 185 ? -19.684 3.002 -1.974 1.00 85.06 185 ALA A C 1
ATOM 1496 O O . ALA A 1 185 ? -18.966 2.683 -1.038 1.00 85.06 185 ALA A O 1
ATOM 1497 N N . LEU A 1 186 ? -20.949 2.575 -2.050 1.00 88.44 186 LEU A N 1
ATOM 1498 C CA . LEU A 1 186 ? -21.575 1.682 -1.063 1.00 88.44 186 LEU A CA 1
ATOM 1499 C C . LEU A 1 186 ? -21.338 0.191 -1.351 1.00 88.44 186 LEU A C 1
ATOM 1501 O O . LEU A 1 186 ? -21.647 -0.659 -0.513 1.00 88.44 186 LEU A O 1
ATOM 1505 N N . LYS A 1 187 ? -20.723 -0.156 -2.488 1.00 88.94 187 LYS A N 1
ATOM 1506 C CA . LYS A 1 187 ? -20.455 -1.549 -2.884 1.00 88.94 187 LYS A CA 1
ATOM 1507 C C . LYS A 1 187 ? -19.615 -2.325 -1.862 1.00 88.94 187 LYS A C 1
ATOM 1509 O O . LYS A 1 187 ? -19.780 -3.540 -1.734 1.00 88.94 187 LYS A O 1
ATOM 1514 N N . PHE A 1 188 ? -18.754 -1.655 -1.085 1.00 88.69 188 PHE A N 1
ATOM 1515 C CA . PHE A 1 188 ? -17.962 -2.319 -0.037 1.00 88.69 188 PHE A CA 1
ATOM 1516 C C . PHE A 1 188 ? -18.830 -2.975 1.051 1.00 88.69 188 PHE A C 1
ATOM 1518 O O . PHE A 1 188 ? -18.367 -3.906 1.714 1.00 88.69 188 PHE A O 1
ATOM 1525 N N . LEU A 1 189 ? -20.086 -2.537 1.226 1.00 91.62 189 LEU A N 1
ATOM 1526 C CA . LEU A 1 189 ? -21.016 -3.102 2.207 1.00 91.62 189 LEU A CA 1
ATOM 1527 C C . LEU A 1 189 ? -21.369 -4.565 1.924 1.00 91.62 189 LEU A C 1
ATOM 1529 O O . LEU A 1 189 ? -21.717 -5.283 2.857 1.00 91.62 189 LEU A O 1
ATOM 1533 N N . THR A 1 190 ? -21.184 -5.035 0.688 1.00 92.12 190 THR A N 1
ATOM 1534 C CA . THR A 1 190 ? -21.359 -6.447 0.302 1.00 92.12 190 THR A CA 1
ATOM 1535 C C . THR A 1 190 ? -20.562 -7.385 1.211 1.00 92.12 190 THR A C 1
ATOM 1537 O O . THR A 1 190 ? -21.000 -8.491 1.515 1.00 92.12 190 THR A O 1
ATOM 1540 N N . TYR A 1 191 ? -19.411 -6.925 1.711 1.00 90.06 191 TYR A N 1
ATOM 1541 C CA . TYR A 1 191 ? -18.544 -7.716 2.580 1.00 90.06 191 TYR A CA 1
ATOM 1542 C C . TYR A 1 191 ? -18.877 -7.596 4.079 1.00 90.06 191 TYR A C 1
ATOM 1544 O O . TYR A 1 191 ? -18.247 -8.263 4.903 1.00 90.06 191 TYR A O 1
ATOM 1552 N N . ALA A 1 192 ? -19.866 -6.782 4.467 1.00 90.12 192 ALA A N 1
ATOM 1553 C CA . ALA A 1 192 ? -20.245 -6.575 5.867 1.00 90.12 192 ALA A CA 1
ATOM 1554 C C . ALA A 1 192 ? -20.637 -7.871 6.614 1.00 90.12 192 ALA A C 1
ATOM 1556 O O . ALA A 1 192 ? -20.216 -8.021 7.766 1.00 90.12 192 ALA A O 1
ATOM 1557 N N . PRO A 1 193 ? -21.347 -8.852 6.013 1.00 89.62 193 PRO A N 1
ATOM 1558 C CA . PRO A 1 193 ? -21.679 -10.105 6.694 1.00 89.62 193 PRO A CA 1
ATOM 1559 C C . PRO A 1 193 ? -20.450 -10.918 7.124 1.00 89.62 193 PRO A C 1
ATOM 1561 O O . PRO A 1 193 ? -20.485 -11.571 8.168 1.00 89.62 193 PRO A O 1
ATOM 1564 N N . PHE A 1 194 ? -19.324 -10.829 6.406 1.00 86.25 194 PHE A N 1
ATOM 1565 C CA . PHE A 1 194 ? -18.093 -11.534 6.791 1.00 86.25 194 PHE A CA 1
ATOM 1566 C C . PHE A 1 194 ? -17.517 -11.034 8.125 1.00 86.25 194 PHE A C 1
ATOM 1568 O O . PHE A 1 194 ? -16.828 -11.779 8.824 1.00 86.25 194 PHE A O 1
ATOM 1575 N N . LEU A 1 195 ? -17.862 -9.813 8.551 1.00 85.62 195 LEU A N 1
ATOM 1576 C CA . LEU A 1 195 ? -17.470 -9.281 9.860 1.00 85.62 195 LEU A CA 1
ATOM 1577 C C . LEU A 1 195 ? -18.134 -10.025 11.031 1.00 85.62 195 LEU A C 1
ATOM 1579 O O . LEU A 1 195 ? -17.645 -9.937 12.161 1.00 85.62 195 LEU A O 1
ATOM 1583 N N . ILE A 1 196 ? -19.204 -10.796 10.788 1.00 85.25 196 ILE A N 1
ATOM 1584 C CA . ILE A 1 196 ? -19.862 -11.621 11.814 1.00 85.25 196 ILE A CA 1
ATOM 1585 C C . ILE A 1 196 ? -18.878 -12.642 12.403 1.00 85.25 196 ILE A C 1
ATOM 1587 O O . ILE A 1 196 ? -18.884 -12.845 13.620 1.00 85.25 196 ILE A O 1
ATOM 1591 N N . LEU A 1 197 ? -17.993 -13.216 11.579 1.00 81.38 197 LEU A N 1
ATOM 1592 C CA . LEU A 1 197 ? -16.987 -14.201 12.003 1.00 81.38 197 LEU A CA 1
ATOM 1593 C C . LEU A 1 197 ? -16.023 -13.630 13.055 1.00 81.38 197 LEU A C 1
ATOM 1595 O O . LEU A 1 197 ? -15.599 -14.329 13.973 1.00 81.38 197 LEU A O 1
ATOM 1599 N N . PHE A 1 198 ? -15.734 -12.332 12.972 1.00 75.12 198 PHE A N 1
ATOM 1600 C CA . PHE A 1 198 ? -14.799 -11.639 13.861 1.00 75.12 198 PHE A CA 1
ATOM 1601 C C . PHE A 1 198 ? -15.493 -10.900 15.018 1.00 75.12 198 PHE A C 1
ATOM 1603 O O . PHE A 1 198 ? -14.833 -10.333 15.895 1.00 75.12 198 PHE A O 1
ATOM 1610 N N . ARG A 1 199 ? -16.832 -10.918 15.075 1.00 71.00 199 ARG A N 1
ATOM 1611 C CA . ARG A 1 199 ? -17.625 -10.160 16.058 1.00 71.00 199 ARG A CA 1
ATOM 1612 C C . ARG A 1 199 ? -17.353 -10.581 17.501 1.00 71.00 199 ARG A C 1
ATOM 1614 O O . ARG A 1 199 ? -17.221 -9.714 18.366 1.00 71.00 199 ARG A O 1
ATOM 1621 N N . ASN A 1 200 ? -17.245 -11.883 17.771 1.00 62.66 200 ASN A N 1
ATOM 1622 C CA . ASN A 1 200 ? -17.035 -12.381 19.137 1.00 62.66 200 ASN A CA 1
ATOM 1623 C C . ASN A 1 200 ? -15.694 -11.891 19.711 1.00 62.66 200 ASN A C 1
ATOM 1625 O O . ASN A 1 200 ? -15.638 -11.439 20.853 1.00 62.66 200 ASN A O 1
ATOM 1629 N N . GLN A 1 201 ? -14.646 -11.834 18.883 1.00 61.72 201 GLN A N 1
ATOM 1630 C CA . GLN A 1 201 ? -13.328 -11.324 19.278 1.00 61.72 201 GLN A CA 1
ATOM 1631 C C . GLN A 1 201 ? -13.339 -9.811 19.567 1.00 61.72 201 GLN A C 1
ATOM 1633 O O . GLN A 1 201 ? -12.623 -9.336 20.452 1.00 61.72 201 GLN A O 1
ATOM 1638 N N . MET A 1 202 ? -14.173 -9.046 18.853 1.00 58.94 202 MET A N 1
ATOM 1639 C CA . MET A 1 202 ? -14.344 -7.604 19.076 1.00 58.94 202 MET A CA 1
ATOM 1640 C C . MET A 1 202 ? -15.205 -7.285 20.312 1.00 58.94 202 MET A C 1
ATOM 1642 O O . MET A 1 202 ? -14.971 -6.277 20.983 1.00 58.94 202 MET A O 1
ATOM 1646 N N . SER A 1 203 ? -16.171 -8.149 20.640 1.00 57.00 203 SER A N 1
ATOM 1647 C CA . SER A 1 203 ? -17.067 -7.994 21.793 1.00 57.00 203 SER A CA 1
ATOM 1648 C C . SER A 1 203 ? -16.403 -8.391 23.120 1.00 57.00 203 SER A C 1
ATOM 1650 O O . SER A 1 203 ? -16.520 -7.664 24.110 1.00 57.00 203 SER A O 1
ATOM 1652 N N . GLU A 1 204 ? -15.649 -9.495 23.164 1.00 50.50 204 GLU A N 1
ATOM 1653 C CA . GLU A 1 204 ? -15.077 -10.024 24.416 1.00 50.50 204 GLU A CA 1
ATOM 1654 C C . GLU A 1 204 ? -14.031 -9.108 25.071 1.00 50.50 204 GLU A C 1
ATOM 1656 O O . GLU A 1 204 ? -13.973 -9.012 26.302 1.00 50.50 204 GLU A O 1
ATOM 1661 N N . LYS A 1 205 ? -13.245 -8.358 24.283 1.00 50.56 205 LYS A N 1
ATOM 1662 C CA . LYS A 1 205 ? -12.285 -7.379 24.831 1.00 50.56 205 LYS A CA 1
ATOM 1663 C C . LYS A 1 205 ? -12.965 -6.284 25.664 1.00 50.56 205 LYS A C 1
ATOM 1665 O O . LYS A 1 205 ? -12.347 -5.784 26.602 1.00 50.56 205 LYS A O 1
ATOM 1670 N N . ARG A 1 206 ? -14.231 -5.937 25.385 1.00 49.47 206 ARG A N 1
ATOM 1671 C CA . ARG A 1 206 ? -14.989 -4.965 26.197 1.00 49.47 206 ARG A CA 1
ATOM 1672 C C . ARG A 1 206 ? -15.460 -5.542 27.532 1.00 49.47 206 ARG A C 1
ATOM 1674 O O . ARG A 1 206 ? -15.522 -4.793 28.502 1.00 49.47 206 ARG A O 1
ATOM 1681 N N . TYR A 1 207 ? -15.750 -6.842 27.613 1.00 42.19 207 TYR A N 1
ATOM 1682 C CA . TYR A 1 207 ? -16.221 -7.461 28.860 1.00 42.19 207 TYR A CA 1
ATOM 1683 C C . TYR A 1 207 ? -15.112 -7.540 29.920 1.00 42.19 207 TYR A C 1
ATOM 1685 O O . TYR A 1 207 ? -15.367 -7.319 31.101 1.00 42.19 207 TYR A O 1
ATOM 1693 N N . LYS A 1 208 ? -13.857 -7.766 29.502 1.00 37.41 208 LYS A N 1
ATOM 1694 C CA . LYS A 1 208 ? -12.696 -7.791 30.413 1.00 37.41 208 LYS A CA 1
ATOM 1695 C C . LYS A 1 208 ? -12.255 -6.404 30.903 1.00 37.41 208 LYS A C 1
ATOM 1697 O O . LYS A 1 208 ? -11.677 -6.317 31.977 1.00 37.41 208 LYS A O 1
ATOM 1702 N N . LEU A 1 209 ? -12.543 -5.334 30.157 1.00 47.12 209 LEU A N 1
ATOM 1703 C CA . LEU A 1 209 ? -12.233 -3.950 30.555 1.00 47.12 209 LEU A CA 1
ATOM 1704 C C . LEU A 1 209 ? -13.282 -3.327 31.489 1.00 47.12 209 LEU A C 1
ATOM 1706 O O . LEU A 1 209 ? -12.993 -2.322 32.115 1.00 47.12 209 LEU A O 1
ATOM 1710 N N . LYS A 1 210 ? -14.485 -3.907 31.581 1.00 38.44 210 LYS A N 1
ATOM 1711 C CA . LYS A 1 210 ? -15.538 -3.480 32.521 1.00 38.44 210 LYS A CA 1
ATOM 1712 C C . LYS A 1 210 ? -15.469 -4.178 33.889 1.00 38.44 210 LYS A C 1
ATOM 1714 O O . LYS A 1 210 ? -16.249 -3.839 34.767 1.00 38.44 210 LYS A O 1
ATOM 1719 N N . LYS A 1 211 ? -14.599 -5.186 34.037 1.00 37.94 211 LYS A N 1
ATOM 1720 C CA . LYS A 1 211 ? -14.402 -5.992 35.260 1.00 37.94 211 LYS A CA 1
ATOM 1721 C C . LYS A 1 211 ? -13.060 -5.715 35.967 1.00 37.94 211 LYS A C 1
ATOM 1723 O O . LYS A 1 211 ? -12.670 -6.485 36.838 1.00 37.94 211 LYS A O 1
ATOM 1728 N N . LYS A 1 212 ? -12.354 -4.658 35.573 1.00 36.75 212 LYS A N 1
ATOM 1729 C CA . LYS A 1 212 ? -11.213 -4.074 36.288 1.00 36.75 212 LYS A CA 1
ATOM 1730 C C . LYS A 1 212 ? -11.559 -2.634 36.618 1.00 36.75 212 LYS A C 1
ATOM 1732 O O . LYS A 1 212 ? -11.031 -2.157 37.637 1.00 36.75 212 LYS A O 1
#

Radius of gyration: 21.86 Å; chains: 1; bounding box: 49×39×58 Å

Secondary structure (DSSP, 8-state):
--------HHHHHHHHHHHHHHHHHHHHHHS-HHHHHHHHHHHHHHHHHHHHHTSTTTTTTSHHHHHHHHHHHIIIIIHHHHHHHHTT--TTTT-SSHHHHHHHHHHHHHHHHHHHHHHHH-HHHHHHHHHHHHHHHHHTTTSPPPHHHHHHHHHHHHHHHHHHHHHHTT----TT-HHHHHHHHTGGGGGGGGGHHHHHHHHHHHHHHS--

Foldseek 3Di:
DDPPPPPDLPVVLVVLLVLLVVLLVLLVPQDDPLLNVLSVLLSVLLNVLSVLCSPPQQCVQCVPLNCVLNVLSCVQGSVLSNVCSVVVHRSCPPPPCRNVSSVVSSVVSVVSSVVSVCCRPPPVNVVVVVVVVVVCVVVVVPPDDDLVRLVVLLVLLVVLVVVVVVVVVVDDDDDPDPPNVVSVVSNVSNCSNVCVVVSVVVPVVVVVVVVD

Sequence (212 aa):
MNINRKFNYKKVRFYILIVLLFSFIGQTLFFDTINTISSLLVAFVSYFTFSAIFRKNIFPKAIFASFIVISFNISILSGPLVFQTLLFTPITNNLQVPLRVFFFSSLFQISLIIALYLYVNSSVLSISSAKINFYLKKIGVMKVPTKLQLWIMGVIGLSITFYYAGLNAMGGVEYGDVENKFLFALKFLTYAPFLILFRNQMSEKRYKLKKK

pLDDT: mean 84.18, std 15.18, range [32.91, 97.31]